Protein AF-A0A973HSK9-F1 (afdb_monomer_lite)

Radius of gyration: 19.93 Å; chains: 1; bounding box: 45×41×62 Å

pLDDT: mean 93.74, std 5.58, range [54.91, 98.88]

Foldseek 3Di:
DDQEDEDFLFDDPVDDLVVSLVVCLVPVLVVLVVCVVVNYAYAYEQAQCQLPFLDLRRRGGQNNALVSLVSSLVSNVVSVSSVRQAHAYELQSCLLQQHDLLQRLQVCQVVVNLARHQAYEQKKKAWDPVQCVVANSQFDPPPLQQDDPHHGDPDVVSSSSSCSSRVSTMAIDFAPPDDDDPVCCVSSRMDPLLVNLLSNVVRHDYPVVPRYYHGDDPHVVLVPDDPVSNVVVVVVRVVNNVVSNVVSVVVNCCQVPVCVVVVHHDDDDDDDHPDD

Structure (mmCIF, N/CA/C/O backbone):
data_AF-A0A973HSK9-F1
#
_entry.id   AF-A0A973HSK9-F1
#
loop_
_atom_site.group_PDB
_atom_site.id
_atom_site.type_symbol
_atom_site.label_atom_id
_atom_site.label_alt_id
_atom_site.label_comp_id
_atom_site.label_asym_id
_atom_site.label_entity_id
_atom_site.label_seq_id
_atom_site.pdbx_PDB_ins_code
_atom_site.Cartn_x
_atom_site.Cartn_y
_atom_site.Cartn_z
_atom_site.occupancy
_atom_site.B_iso_or_equiv
_atom_site.auth_seq_id
_atom_site.auth_comp_id
_atom_site.auth_asym_id
_atom_site.a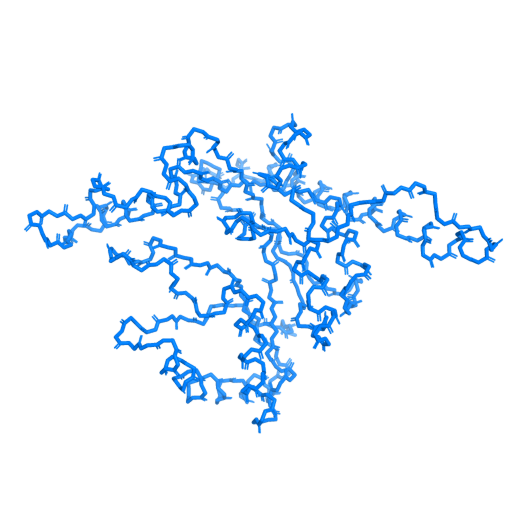uth_atom_id
_atom_site.pdbx_PDB_model_num
ATOM 1 N N . GLY A 1 1 ? -10.922 -22.511 7.939 1.00 81.50 1 GLY A N 1
ATOM 2 C CA . GLY A 1 1 ? -10.043 -22.290 6.772 1.00 81.50 1 GLY A CA 1
ATOM 3 C C . GLY A 1 1 ? -9.392 -20.927 6.896 1.00 81.50 1 GLY A C 1
ATOM 4 O O . GLY A 1 1 ? -9.496 -20.339 7.966 1.00 81.50 1 GLY A O 1
ATOM 5 N N . VAL A 1 2 ? -8.735 -20.431 5.847 1.00 87.81 2 VAL A N 1
ATOM 6 C CA . VAL A 1 2 ? -8.355 -19.006 5.769 1.00 87.81 2 VAL A CA 1
ATOM 7 C C . VAL A 1 2 ? -9.592 -18.176 5.395 1.00 87.81 2 VAL A C 1
ATOM 9 O O . VAL A 1 2 ? -10.387 -18.675 4.606 1.00 87.81 2 VAL A O 1
ATOM 12 N N . PRO A 1 3 ? -9.791 -16.961 5.941 1.00 91.81 3 PRO A N 1
ATOM 13 C CA . PRO A 1 3 ? -10.980 -16.142 5.658 1.00 91.81 3 PRO A CA 1
ATOM 14 C C . PRO A 1 3 ? -10.872 -15.347 4.346 1.00 91.81 3 PRO A C 1
ATOM 16 O O . PRO A 1 3 ? -11.832 -14.714 3.910 1.00 91.81 3 PRO A O 1
ATOM 19 N N . ALA A 1 4 ? -9.686 -15.318 3.733 1.00 95.56 4 ALA A N 1
ATOM 20 C CA . ALA A 1 4 ? -9.431 -14.517 2.550 1.00 95.56 4 ALA A CA 1
ATOM 21 C C . ALA A 1 4 ? -8.277 -15.052 1.699 1.00 95.56 4 ALA A C 1
ATOM 23 O O . ALA A 1 4 ? -7.396 -15.762 2.192 1.00 95.56 4 ALA A O 1
ATOM 24 N N . VAL A 1 5 ? -8.273 -14.637 0.434 1.00 95.56 5 VAL A N 1
ATOM 25 C CA . VAL A 1 5 ? -7.157 -14.760 -0.507 1.00 95.56 5 VAL A CA 1
ATOM 26 C C . VAL A 1 5 ? -6.686 -13.354 -0.865 1.00 95.56 5 VAL A C 1
ATOM 28 O O . VAL A 1 5 ? -7.507 -12.495 -1.179 1.00 95.56 5 VAL A O 1
ATOM 31 N N . CYS A 1 6 ? -5.376 -13.121 -0.806 1.00 95.81 6 CYS A N 1
ATOM 32 C CA . CYS A 1 6 ? -4.764 -11.865 -1.232 1.00 95.81 6 CYS A CA 1
ATOM 33 C C . CYS A 1 6 ? -4.186 -12.010 -2.646 1.00 95.81 6 CYS A C 1
ATOM 35 O O . CYS A 1 6 ? -3.675 -13.079 -2.992 1.00 95.81 6 CYS A O 1
ATOM 37 N N . GLY A 1 7 ? -4.263 -10.960 -3.459 1.00 95.81 7 GLY A N 1
ATOM 38 C CA . GLY A 1 7 ? -3.655 -10.932 -4.785 1.00 95.81 7 GLY A CA 1
ATOM 39 C C . GLY A 1 7 ? -3.724 -9.561 -5.452 1.00 95.81 7 GLY A C 1
ATOM 40 O O . GLY A 1 7 ? -3.990 -8.549 -4.809 1.00 95.81 7 GLY A O 1
ATOM 41 N N . PHE A 1 8 ? -3.496 -9.543 -6.765 1.00 97.44 8 PHE A N 1
ATOM 42 C CA . PHE A 1 8 ? -3.517 -8.334 -7.587 1.00 97.44 8 PHE A CA 1
ATOM 43 C C . PHE A 1 8 ? -4.626 -8.380 -8.633 1.00 97.44 8 PHE A C 1
ATOM 45 O O . PHE A 1 8 ? -4.955 -9.446 -9.160 1.00 97.44 8 PHE A O 1
ATOM 52 N N . VAL A 1 9 ? -5.110 -7.203 -9.026 1.00 97.62 9 VAL A N 1
ATOM 53 C CA . VAL A 1 9 ? -5.970 -7.046 -10.201 1.00 97.62 9 VAL A CA 1
ATOM 54 C C . VAL A 1 9 ? -5.097 -6.557 -11.352 1.00 97.62 9 VAL A C 1
ATOM 56 O O . VAL A 1 9 ? -4.881 -5.361 -11.523 1.00 97.62 9 VAL A O 1
ATOM 59 N N . GLY A 1 10 ? -4.507 -7.490 -12.098 1.00 96.88 10 GLY A N 1
ATOM 60 C CA . GLY A 1 10 ? -3.551 -7.168 -13.160 1.00 96.88 10 GLY A CA 1
ATOM 61 C C . GLY A 1 10 ? -4.145 -6.271 -14.250 1.00 96.88 10 GLY A C 1
ATOM 62 O O . GLY A 1 10 ? -5.298 -6.431 -14.639 1.00 96.88 10 GLY A O 1
ATOM 63 N N . ARG A 1 11 ? -3.342 -5.336 -14.765 1.00 96.94 11 ARG A N 1
ATOM 64 C CA . ARG A 1 11 ? -3.713 -4.487 -15.899 1.00 96.94 11 ARG A CA 1
ATOM 65 C C . ARG A 1 11 ? -3.410 -5.187 -17.218 1.00 96.94 11 ARG A C 1
ATOM 67 O O . ARG A 1 11 ? -2.246 -5.463 -17.528 1.00 96.94 11 ARG A O 1
ATOM 74 N N . ASN A 1 12 ? -4.427 -5.334 -18.053 1.00 96.06 12 ASN A N 1
ATOM 75 C CA . ASN A 1 12 ? -4.267 -5.638 -19.463 1.00 96.06 12 ASN A CA 1
ATOM 76 C C . ASN A 1 12 ? -3.675 -4.424 -20.199 1.00 96.06 12 ASN A C 1
ATOM 78 O O . ASN A 1 12 ? -4.299 -3.367 -20.323 1.00 96.06 12 ASN A O 1
ATOM 82 N N . GLN A 1 13 ? -2.444 -4.586 -20.683 1.00 95.00 13 GLN A N 1
ATOM 83 C CA . GLN A 1 13 ? -1.654 -3.524 -21.314 1.00 95.00 13 GLN A CA 1
ATOM 84 C C . GLN A 1 13 ? -2.173 -3.110 -22.696 1.00 95.00 13 GLN A C 1
ATOM 86 O O . GLN A 1 13 ? -1.802 -2.048 -23.188 1.00 95.00 13 GLN A O 1
ATOM 91 N N . GLN A 1 14 ? -3.020 -3.931 -23.322 1.00 95.25 14 GLN A N 1
ATOM 92 C CA . GLN A 1 14 ? -3.621 -3.638 -24.627 1.00 95.25 14 GLN A CA 1
ATOM 93 C C . GLN A 1 14 ? -4.900 -2.799 -24.509 1.00 95.25 14 GLN A C 1
ATOM 95 O O . GLN A 1 14 ? -5.448 -2.369 -25.522 1.00 95.25 14 GLN A O 1
ATOM 100 N N . LEU A 1 15 ? -5.376 -2.570 -23.282 1.00 96.38 15 LEU A N 1
ATOM 101 C CA . LEU A 1 15 ? -6.625 -1.885 -22.983 1.00 96.38 15 LEU A CA 1
ATOM 102 C C . LEU A 1 15 ? -6.373 -0.539 -22.287 1.00 96.38 15 LEU A C 1
ATOM 104 O O . LEU A 1 15 ? -5.393 -0.351 -21.553 1.00 96.38 15 LEU A O 1
ATOM 108 N N . SER A 1 16 ? -7.300 0.402 -22.471 1.00 96.31 16 SER A N 1
ATOM 109 C CA . SER A 1 16 ? -7.381 1.603 -21.633 1.00 96.31 16 SER A CA 1
ATOM 110 C C . SER A 1 16 ? -7.755 1.240 -20.187 1.00 96.31 16 SER A C 1
ATOM 112 O O . SER A 1 16 ? -8.172 0.116 -19.905 1.00 96.31 16 SER A O 1
ATOM 114 N N . MET A 1 17 ? -7.631 2.181 -19.244 1.00 95.94 17 MET A N 1
ATOM 115 C CA . MET A 1 17 ? -8.084 1.937 -17.865 1.00 95.94 17 MET A CA 1
ATOM 116 C C . MET A 1 17 ? -9.597 1.690 -17.793 1.00 95.94 17 MET A C 1
ATOM 118 O O . MET A 1 17 ? -10.014 0.761 -17.114 1.00 95.94 17 MET A O 1
ATOM 122 N N . ASP A 1 18 ? -10.406 2.428 -18.557 1.00 97.75 18 ASP A N 1
ATOM 123 C CA . ASP A 1 18 ? -11.860 2.217 -18.600 1.00 97.75 18 ASP A CA 1
ATOM 124 C C . ASP A 1 18 ? -12.226 0.837 -19.157 1.00 97.75 18 ASP A C 1
ATOM 126 O O . ASP A 1 18 ? -13.145 0.184 -18.665 1.00 97.75 18 ASP A O 1
ATOM 130 N N . GLN A 1 19 ? -11.490 0.364 -20.166 1.00 98.44 19 GLN A N 1
ATOM 131 C CA . GLN A 1 19 ? -11.650 -0.990 -20.699 1.00 98.44 19 GLN A CA 1
ATOM 132 C C . GLN A 1 19 ? -11.176 -2.055 -19.702 1.00 98.44 19 GLN A C 1
ATOM 134 O O . GLN A 1 19 ? -11.799 -3.104 -19.604 1.00 98.44 19 GLN A O 1
ATOM 139 N N . ASN A 1 20 ? -10.134 -1.783 -18.910 1.00 98.50 20 ASN A N 1
ATOM 140 C CA . ASN A 1 20 ? -9.736 -2.667 -17.811 1.00 98.50 20 ASN A CA 1
ATOM 141 C C . ASN A 1 20 ? -10.803 -2.746 -16.706 1.00 98.50 20 ASN A C 1
ATOM 143 O O . ASN A 1 20 ? -10.907 -3.775 -16.051 1.00 98.50 20 ASN A O 1
ATOM 147 N N . LEU A 1 21 ? -11.605 -1.696 -16.486 1.00 98.62 21 LEU A N 1
ATOM 148 C CA . LEU A 1 21 ? -12.738 -1.771 -15.554 1.00 98.62 21 LEU A CA 1
ATOM 149 C C . LEU A 1 21 ? -13.833 -2.716 -16.068 1.00 98.62 21 LEU A C 1
ATOM 151 O O . LEU A 1 21 ? -14.419 -3.442 -15.271 1.00 98.62 21 LEU A O 1
ATOM 155 N N . GLN A 1 22 ? -14.074 -2.738 -17.382 1.00 98.62 22 GLN A N 1
ATOM 156 C CA . GLN A 1 22 ? -14.977 -3.709 -18.014 1.00 98.62 22 GLN A CA 1
ATOM 157 C C . GLN A 1 22 ? -14.404 -5.131 -17.924 1.00 98.62 22 GLN A C 1
ATOM 159 O O . GLN A 1 22 ? -15.104 -6.038 -17.494 1.00 98.62 22 GLN A O 1
ATOM 164 N N . ASP A 1 23 ? -13.111 -5.311 -18.215 1.00 98.62 23 ASP A N 1
ATOM 165 C CA . ASP A 1 23 ? -12.424 -6.605 -18.070 1.00 98.62 23 ASP A CA 1
ATOM 166 C C . ASP A 1 23 ? -12.453 -7.110 -16.615 1.00 98.62 23 ASP A C 1
ATOM 168 O O . ASP A 1 23 ? -12.700 -8.284 -16.354 1.00 98.62 23 ASP A O 1
ATOM 172 N N . PHE A 1 24 ? -12.289 -6.220 -15.631 1.00 98.75 24 PHE A N 1
ATOM 173 C CA . PHE A 1 24 ? -12.489 -6.557 -14.221 1.00 98.75 24 PHE A CA 1
ATOM 174 C C . PHE A 1 24 ? -13.921 -7.017 -13.937 1.00 98.75 24 PHE A C 1
ATOM 176 O O . PHE A 1 24 ? -14.110 -8.013 -13.242 1.00 98.75 24 PHE A O 1
ATOM 183 N N . GLU A 1 25 ? -14.924 -6.305 -14.449 1.00 98.69 25 GLU A N 1
ATOM 184 C CA . GLU A 1 25 ? -16.329 -6.681 -14.282 1.00 98.69 25 GLU A CA 1
ATOM 185 C C . GLU A 1 25 ? -16.592 -8.086 -14.849 1.00 98.69 25 GLU A C 1
ATOM 187 O O . GLU A 1 25 ? -17.148 -8.929 -14.147 1.00 98.69 25 GLU A O 1
ATOM 192 N N . ASP A 1 26 ? -16.087 -8.377 -16.047 1.00 98.50 26 ASP A N 1
ATOM 193 C CA . ASP A 1 26 ? -16.256 -9.671 -16.715 1.00 98.50 26 ASP A CA 1
ATOM 194 C C . ASP A 1 26 ? -15.468 -10.807 -16.034 1.00 98.50 26 ASP A C 1
ATOM 196 O O . ASP A 1 26 ? -15.962 -11.931 -15.906 1.00 98.50 26 ASP A O 1
ATOM 200 N N . SER A 1 27 ? -14.246 -10.525 -15.575 1.00 97.56 27 SER A N 1
ATOM 201 C CA . SER A 1 27 ? -13.306 -11.539 -15.080 1.00 97.56 27 SER A CA 1
ATOM 202 C C . SER A 1 27 ? -13.378 -11.760 -13.566 1.00 97.56 27 SER A C 1
ATOM 204 O O . SER A 1 27 ? -13.332 -12.901 -13.102 1.00 97.56 27 SER A O 1
ATOM 206 N N . PHE A 1 28 ? -13.477 -10.696 -12.764 1.00 98.12 28 PHE A N 1
ATOM 207 C CA . PHE A 1 28 ? -13.412 -10.788 -11.300 1.00 98.12 28 PHE A CA 1
ATOM 208 C C . PHE A 1 28 ? -14.772 -10.984 -10.644 1.00 98.12 28 PHE A C 1
ATOM 210 O O . PHE A 1 28 ? -14.830 -11.671 -9.625 1.00 98.12 28 PHE A O 1
ATOM 217 N N . VAL A 1 29 ? -15.870 -10.447 -11.186 1.00 98.62 29 VAL A N 1
ATOM 218 C CA . VAL A 1 29 ? -17.195 -10.625 -10.559 1.00 98.62 29 VAL A CA 1
ATOM 219 C C . VAL A 1 29 ? -17.568 -12.110 -10.423 1.00 98.62 29 VAL A C 1
ATOM 221 O O . VAL A 1 29 ? -17.957 -12.505 -9.318 1.00 98.62 29 VAL A O 1
ATOM 224 N N . PRO A 1 30 ? -17.377 -12.977 -11.442 1.00 98.50 30 PRO A N 1
ATOM 225 C CA . PRO A 1 30 ? -17.613 -14.413 -11.281 1.00 98.50 30 PRO A CA 1
ATOM 226 C C . PRO A 1 30 ? -16.719 -15.053 -10.208 1.00 98.50 30 PRO A C 1
ATOM 228 O O . PRO A 1 30 ? -17.184 -15.879 -9.423 1.00 98.50 30 PRO A O 1
ATOM 231 N N . LEU A 1 31 ? -15.448 -14.641 -10.112 1.00 98.06 31 LEU A N 1
ATOM 232 C CA . LEU A 1 31 ? -14.522 -15.136 -9.086 1.00 98.06 31 LEU A CA 1
ATOM 233 C C . LEU A 1 31 ? -14.949 -14.712 -7.675 1.00 98.06 31 LEU A C 1
ATOM 235 O O . LEU A 1 31 ? -14.854 -15.502 -6.736 1.00 98.06 31 LEU A O 1
ATOM 239 N N . LEU A 1 32 ? -15.449 -13.487 -7.516 1.00 98.56 32 LEU A N 1
ATOM 240 C CA . LEU A 1 32 ? -15.963 -12.982 -6.245 1.00 98.56 32 LEU A CA 1
ATOM 241 C C . LEU A 1 32 ? -17.260 -13.690 -5.835 1.00 98.56 32 LEU A C 1
ATOM 243 O O . LEU A 1 32 ? -17.449 -13.965 -4.651 1.00 98.56 32 LEU A O 1
ATOM 247 N N . ALA A 1 33 ? -18.121 -14.059 -6.787 1.00 98.56 33 ALA A N 1
ATOM 248 C CA . ALA A 1 33 ? -19.282 -14.906 -6.508 1.00 98.56 33 ALA A CA 1
ATOM 249 C C . ALA A 1 33 ? -18.861 -16.296 -5.994 1.00 98.56 33 ALA A C 1
ATOM 251 O O . ALA A 1 33 ? -19.418 -16.791 -5.010 1.00 98.56 33 ALA A O 1
ATOM 252 N N . GLU A 1 34 ? -17.823 -16.898 -6.580 1.00 98.00 34 GLU A N 1
ATOM 253 C CA . GLU A 1 34 ? -17.250 -18.152 -6.078 1.00 98.00 34 GLU A CA 1
ATOM 254 C C . GLU A 1 34 ? -16.588 -17.982 -4.699 1.00 98.00 34 GLU A C 1
ATOM 256 O O . GLU A 1 34 ? -16.699 -18.871 -3.846 1.00 98.00 34 GLU A O 1
ATOM 261 N N . ALA A 1 35 ? -15.931 -16.846 -4.444 1.00 97.81 35 ALA A N 1
ATOM 262 C CA . ALA A 1 35 ? -15.391 -16.515 -3.127 1.00 97.81 35 ALA A CA 1
ATOM 263 C C . ALA A 1 35 ? -16.517 -16.418 -2.086 1.00 97.81 35 ALA A C 1
ATOM 265 O O . ALA A 1 35 ? -16.430 -17.047 -1.031 1.00 97.81 35 ALA A O 1
ATOM 266 N N . ARG A 1 36 ? -17.631 -15.753 -2.422 1.00 97.69 36 ARG A N 1
ATOM 267 C CA . ARG A 1 36 ? -18.830 -15.675 -1.575 1.00 97.69 36 ARG A CA 1
ATOM 268 C C . ARG A 1 36 ? -19.382 -17.056 -1.240 1.00 97.69 36 ARG A C 1
ATOM 270 O O . ARG A 1 36 ? -19.656 -17.333 -0.077 1.00 97.69 36 ARG A O 1
ATOM 277 N N . ALA A 1 37 ? -19.506 -17.936 -2.234 1.00 97.81 37 ALA A N 1
ATOM 278 C CA . ALA A 1 37 ? -19.994 -19.305 -2.043 1.00 97.81 37 ALA A CA 1
ATOM 279 C C . ALA A 1 37 ? -19.112 -20.142 -1.094 1.00 97.81 37 ALA A C 1
ATOM 281 O O . ALA A 1 37 ? -19.546 -21.182 -0.599 1.00 97.81 37 ALA A O 1
ATOM 282 N N . ARG A 1 38 ? -17.876 -19.693 -0.842 1.00 96.62 38 ARG A N 1
ATOM 283 C CA . ARG A 1 38 ? -16.891 -20.326 0.045 1.00 96.62 38 ARG A CA 1
ATOM 284 C C . ARG A 1 38 ? -16.630 -19.532 1.324 1.00 96.62 38 ARG A C 1
ATOM 286 O O . ARG A 1 38 ? -15.720 -19.908 2.057 1.00 96.62 38 ARG A O 1
ATOM 293 N N . ASP A 1 39 ? -17.403 -18.476 1.582 1.00 96.38 39 ASP A N 1
ATOM 294 C CA . ASP A 1 39 ? -17.203 -17.567 2.718 1.00 96.38 39 ASP A CA 1
ATOM 295 C C . ASP A 1 39 ? -15.786 -16.954 2.741 1.00 96.38 39 ASP A C 1
ATOM 297 O O . ASP A 1 39 ? -15.110 -16.884 3.766 1.00 96.38 39 ASP A O 1
ATOM 301 N N . LEU A 1 40 ? -15.296 -16.564 1.559 1.00 97.12 40 LEU A N 1
ATOM 302 C CA . LEU A 1 40 ? -13.983 -15.959 1.355 1.00 97.12 40 LEU A CA 1
ATOM 303 C C . LEU A 1 40 ? -14.110 -14.516 0.885 1.00 97.12 40 LEU A C 1
ATOM 305 O O . LEU A 1 40 ? -14.940 -14.184 0.039 1.00 97.12 40 LEU A O 1
ATOM 309 N N . GLN A 1 41 ? -13.191 -13.680 1.357 1.00 97.81 41 GLN A N 1
ATOM 310 C CA . GLN A 1 41 ? -12.901 -12.388 0.743 1.00 97.81 41 GLN A CA 1
ATOM 311 C C . GLN A 1 41 ? -11.726 -12.503 -0.230 1.00 97.81 41 GLN A C 1
ATOM 313 O O . GLN A 1 41 ? -10.752 -13.213 0.029 1.00 97.81 41 GLN A O 1
ATOM 318 N N . TYR A 1 42 ? -11.777 -11.744 -1.317 1.00 98.25 42 TYR A N 1
ATOM 319 C CA . TYR A 1 42 ? -10.612 -11.423 -2.124 1.00 98.25 42 TYR A CA 1
ATOM 320 C C . TYR A 1 42 ? -10.090 -10.044 -1.726 1.00 98.25 42 TYR A C 1
ATOM 322 O O . TYR A 1 42 ? -10.838 -9.062 -1.699 1.00 98.25 42 TYR A O 1
ATOM 330 N N . ARG A 1 43 ? -8.804 -9.973 -1.392 1.00 98.12 43 ARG A N 1
ATOM 331 C CA . ARG A 1 43 ? -8.161 -8.749 -0.923 1.00 98.12 43 ARG A CA 1
ATOM 332 C C . ARG A 1 43 ? -7.096 -8.316 -1.914 1.00 98.12 43 ARG A C 1
ATOM 334 O O . ARG A 1 43 ? -6.179 -9.078 -2.197 1.00 98.12 43 ARG A O 1
ATOM 341 N N . VAL A 1 44 ? -7.228 -7.108 -2.443 1.00 98.38 44 VAL A N 1
ATOM 342 C CA . VAL A 1 44 ? -6.247 -6.550 -3.373 1.00 98.38 44 VAL A CA 1
ATOM 343 C C . VAL A 1 44 ? -5.104 -5.922 -2.589 1.00 98.38 44 VAL A C 1
ATOM 345 O O . VAL A 1 44 ? -5.348 -5.051 -1.756 1.00 98.38 44 VAL A O 1
ATOM 348 N N . GLU A 1 45 ? -3.872 -6.331 -2.869 1.00 97.94 45 GLU A N 1
ATOM 349 C CA . GLU A 1 45 ? -2.668 -5.607 -2.449 1.00 97.94 45 GLU A CA 1
ATOM 350 C C . GLU A 1 45 ? -2.388 -4.476 -3.453 1.00 97.94 45 GLU A C 1
ATOM 352 O O . GLU A 1 45 ? -2.367 -4.693 -4.668 1.00 97.94 45 GLU A O 1
ATOM 357 N N . GLN A 1 46 ? -2.162 -3.250 -2.978 1.00 97.06 46 GLN A N 1
ATOM 358 C CA . GLN A 1 46 ? -2.063 -2.053 -3.824 1.00 97.06 46 GLN A CA 1
ATOM 359 C C . GLN A 1 46 ? -0.686 -1.815 -4.476 1.00 97.06 46 GLN A C 1
ATOM 361 O O . GLN A 1 46 ? -0.239 -0.678 -4.611 1.00 97.06 46 GLN A O 1
ATOM 366 N N . CYS A 1 47 ? 0.021 -2.862 -4.899 1.00 96.31 47 CYS A N 1
ATOM 367 C CA . CYS A 1 47 ? 1.327 -2.696 -5.543 1.00 96.31 47 CYS A CA 1
ATOM 368 C C . CYS A 1 47 ? 1.176 -2.109 -6.961 1.00 96.31 47 CYS A C 1
ATOM 370 O O . CYS A 1 47 ? 0.468 -2.715 -7.767 1.00 96.31 47 CYS A O 1
ATOM 372 N N . PRO A 1 48 ? 1.833 -0.987 -7.329 1.00 95.62 48 PRO A N 1
ATOM 373 C CA . PRO A 1 48 ? 1.785 -0.454 -8.698 1.00 95.62 48 PRO A CA 1
ATOM 374 C C . PRO A 1 48 ? 2.582 -1.310 -9.697 1.00 95.62 48 PRO A C 1
ATOM 376 O O . PRO A 1 48 ? 2.295 -1.296 -10.896 1.00 95.62 48 PRO A O 1
ATOM 379 N N . MET A 1 49 ? 3.541 -2.105 -9.203 1.00 95.50 49 MET A N 1
ATOM 380 C CA . MET A 1 49 ? 4.337 -3.065 -9.976 1.00 95.50 49 MET A CA 1
ATOM 381 C C . MET A 1 49 ? 5.018 -2.453 -11.218 1.00 95.50 49 MET A C 1
ATOM 383 O O . MET A 1 49 ? 4.900 -3.011 -12.312 1.00 95.50 49 MET A O 1
ATOM 387 N N . PRO A 1 50 ? 5.735 -1.318 -11.113 1.00 95.25 50 PRO A N 1
ATOM 388 C CA . PRO A 1 50 ? 6.202 -0.592 -12.290 1.00 95.25 50 PRO A CA 1
ATOM 389 C C . PRO A 1 50 ? 7.159 -1.427 -13.145 1.00 95.25 50 PRO A C 1
ATOM 391 O O . PRO A 1 50 ? 7.086 -1.345 -14.362 1.00 95.25 50 PRO A O 1
ATOM 394 N N . GLY A 1 51 ? 7.997 -2.284 -12.553 1.00 94.62 51 GLY A N 1
ATOM 395 C CA . GLY A 1 51 ? 8.966 -3.120 -13.274 1.00 94.62 51 GLY A CA 1
ATOM 396 C C . GLY A 1 51 ? 8.423 -4.410 -13.900 1.00 94.62 51 GLY A C 1
ATOM 397 O O . GLY A 1 51 ? 9.209 -5.167 -14.460 1.00 94.62 51 GLY A O 1
ATOM 398 N N . TRP A 1 52 ? 7.116 -4.690 -13.823 1.00 94.12 52 TRP A N 1
ATOM 399 C CA . TRP A 1 52 ? 6.530 -5.925 -14.380 1.00 94.12 52 TRP A CA 1
ATOM 400 C C . TRP A 1 52 ? 6.539 -5.993 -15.906 1.00 94.12 52 TRP A C 1
ATOM 402 O O . TRP A 1 52 ? 6.447 -7.075 -16.481 1.00 94.12 52 TRP A O 1
ATOM 412 N N . THR A 1 53 ? 6.633 -4.843 -16.565 1.00 93.94 53 THR A N 1
ATOM 413 C CA . THR A 1 53 ? 6.766 -4.753 -18.015 1.00 93.94 53 THR A CA 1
ATOM 414 C C . THR A 1 53 ? 7.977 -3.902 -18.357 1.00 93.94 53 THR A C 1
ATOM 416 O O . THR A 1 53 ? 8.327 -2.968 -17.630 1.00 93.94 53 THR A O 1
ATOM 419 N N . THR A 1 54 ? 8.605 -4.200 -19.490 1.00 94.75 54 THR A N 1
ATOM 420 C CA . THR A 1 54 ? 9.680 -3.375 -20.055 1.00 94.75 54 THR A CA 1
ATOM 421 C C . THR A 1 54 ? 9.148 -2.088 -20.684 1.00 94.75 54 THR A C 1
ATOM 423 O O . THR A 1 54 ? 9.915 -1.171 -20.933 1.00 94.75 54 THR A O 1
ATOM 426 N N . GLY A 1 55 ? 7.841 -1.975 -20.940 1.00 92.56 55 GLY A N 1
ATOM 427 C CA . GLY A 1 55 ? 7.242 -0.746 -21.459 1.00 92.56 55 GLY A CA 1
ATOM 428 C C . GLY A 1 55 ? 7.251 0.399 -20.444 1.00 92.56 55 GLY A C 1
ATOM 429 O O . GLY A 1 55 ? 7.492 0.209 -19.252 1.00 92.56 55 GLY A O 1
ATOM 430 N N . ASP A 1 56 ? 6.898 1.597 -20.897 1.00 89.56 56 ASP A N 1
ATOM 431 C CA . ASP A 1 56 ? 6.863 2.801 -20.052 1.00 89.56 56 ASP A CA 1
ATOM 432 C C . ASP A 1 56 ? 5.534 2.967 -19.292 1.00 89.56 56 ASP A C 1
ATOM 434 O O . ASP A 1 56 ? 5.123 4.069 -18.933 1.00 89.56 56 ASP A O 1
ATOM 438 N N . ASN A 1 57 ? 4.846 1.853 -19.029 1.00 90.12 57 ASN A N 1
ATOM 439 C CA . ASN A 1 57 ? 3.699 1.826 -18.136 1.00 90.12 57 ASN A CA 1
ATOM 440 C C . ASN A 1 57 ? 4.150 1.517 -16.701 1.00 90.12 57 ASN A C 1
ATOM 442 O O . ASN A 1 57 ? 4.889 0.562 -16.449 1.00 90.12 57 ASN A O 1
ATOM 446 N N . PHE A 1 58 ? 3.681 2.337 -15.764 1.00 91.69 58 PHE A N 1
ATOM 447 C CA . PHE A 1 58 ? 4.071 2.314 -14.353 1.00 91.69 58 PHE A CA 1
ATOM 448 C C . PHE A 1 58 ? 3.053 1.626 -13.446 1.00 91.69 58 PHE A C 1
ATOM 450 O O . PHE A 1 58 ? 3.381 1.298 -12.310 1.00 91.69 58 PHE A O 1
ATOM 457 N N . HIS A 1 59 ? 1.841 1.384 -13.946 1.00 94.50 59 HIS A N 1
ATOM 458 C CA . HIS A 1 59 ? 0.748 0.811 -13.167 1.00 94.50 59 HIS A CA 1
ATOM 459 C C . HIS A 1 59 ? 0.284 -0.480 -13.839 1.00 94.50 59 HIS A C 1
ATOM 461 O O . HIS A 1 59 ? -0.469 -0.447 -14.817 1.00 94.50 59 HIS A O 1
ATOM 467 N N . ASN A 1 60 ? 0.775 -1.614 -13.334 1.00 96.69 60 ASN A N 1
ATOM 468 C CA . ASN A 1 60 ? 0.477 -2.957 -13.847 1.00 96.69 60 ASN A CA 1
ATOM 469 C C . ASN A 1 60 ? -0.551 -3.719 -12.986 1.00 96.69 60 ASN A C 1
ATOM 471 O O . ASN A 1 60 ? -0.967 -4.814 -13.353 1.00 96.69 60 ASN A O 1
ATOM 475 N N . ASN A 1 61 ? -0.995 -3.119 -11.884 1.00 97.50 61 ASN A N 1
ATOM 476 C CA . ASN A 1 61 ? -2.180 -3.475 -11.103 1.00 97.50 61 ASN A CA 1
ATOM 477 C C . ASN A 1 61 ? -3.182 -2.332 -11.271 1.00 97.50 61 ASN A C 1
ATOM 479 O O . ASN A 1 61 ? -2.765 -1.178 -11.197 1.00 97.50 61 ASN A O 1
ATOM 483 N N . ILE A 1 62 ? -4.468 -2.604 -11.481 1.00 98.00 62 ILE A N 1
ATOM 484 C CA . ILE A 1 62 ? -5.489 -1.549 -11.558 1.00 98.00 62 ILE A CA 1
ATOM 485 C C . ILE A 1 62 ? -6.037 -1.166 -10.184 1.00 98.00 62 ILE A C 1
ATOM 487 O O . ILE A 1 62 ? -6.583 -0.080 -10.058 1.00 98.00 62 ILE A O 1
ATOM 491 N N . GLY A 1 63 ? -5.853 -1.994 -9.151 1.00 97.81 63 GLY A N 1
ATOM 492 C CA . GLY A 1 63 ? -6.247 -1.705 -7.767 1.00 97.81 63 GLY A CA 1
ATOM 493 C C . GLY A 1 63 ? -5.133 -1.059 -6.939 1.00 97.81 63 GLY A C 1
ATOM 494 O O . GLY A 1 63 ? -4.910 -1.452 -5.798 1.00 97.81 63 GLY A O 1
ATOM 495 N N . TYR A 1 64 ? -4.399 -0.101 -7.505 1.00 97.38 64 TYR A N 1
ATOM 496 C CA . TYR A 1 64 ? -3.181 0.459 -6.901 1.00 97.38 64 TYR A CA 1
ATOM 497 C C . TYR A 1 64 ? -3.415 1.725 -6.056 1.00 97.38 64 TYR A C 1
ATOM 499 O O . TYR A 1 64 ? -2.529 2.123 -5.315 1.00 97.38 64 TYR A O 1
ATOM 507 N N . THR A 1 65 ? -4.588 2.369 -6.119 1.00 97.56 65 THR A N 1
ATOM 508 C CA . THR A 1 65 ? -4.878 3.606 -5.353 1.00 97.56 65 THR A CA 1
ATOM 509 C C . THR A 1 65 ? -6.313 3.671 -4.815 1.00 97.56 65 THR A C 1
ATOM 511 O O . THR A 1 65 ? -7.206 3.062 -5.406 1.00 97.56 65 THR A O 1
ATOM 514 N N . PRO A 1 66 ? -6.598 4.484 -3.775 1.00 98.44 66 PRO A N 1
ATOM 515 C CA . PRO A 1 66 ? -7.943 4.608 -3.195 1.00 98.44 66 PRO A CA 1
ATOM 516 C C . PRO A 1 66 ? -9.054 4.909 -4.203 1.00 98.44 66 PRO A C 1
ATOM 518 O O . PRO A 1 66 ? -10.106 4.274 -4.164 1.00 98.44 66 PRO A O 1
ATOM 521 N N . GLY A 1 67 ? -8.807 5.808 -5.162 1.00 98.38 67 GLY A N 1
ATOM 522 C CA . GLY A 1 67 ? -9.781 6.111 -6.215 1.00 98.38 67 GLY A CA 1
ATOM 523 C C . GLY A 1 67 ? -10.134 4.882 -7.059 1.00 98.38 67 GLY A C 1
ATOM 524 O O . GLY A 1 67 ? -11.305 4.647 -7.357 1.00 98.38 67 GLY A O 1
ATOM 525 N N . THR A 1 68 ? -9.142 4.045 -7.379 1.00 98.31 68 THR A N 1
ATOM 526 C CA . THR A 1 68 ? -9.384 2.776 -8.083 1.00 98.31 68 THR A CA 1
ATOM 527 C C . THR A 1 68 ? -10.098 1.752 -7.205 1.00 98.31 68 THR A C 1
ATOM 529 O O . THR A 1 68 ? -10.991 1.069 -7.694 1.00 98.31 68 THR A O 1
ATOM 532 N N . TRP A 1 69 ? -9.796 1.679 -5.905 1.00 98.75 69 TRP A N 1
ATOM 533 C CA . TRP A 1 69 ? -10.473 0.760 -4.980 1.00 98.75 69 TRP A CA 1
ATOM 534 C C . TRP A 1 69 ? -11.968 1.056 -4.893 1.00 98.75 69 TRP A C 1
ATOM 536 O O . TRP A 1 69 ? -12.780 0.136 -4.964 1.00 98.75 69 TRP A O 1
ATOM 546 N N . ILE A 1 70 ? -12.328 2.339 -4.811 1.00 98.88 70 ILE A N 1
ATOM 547 C CA . ILE A 1 70 ? -13.719 2.799 -4.801 1.00 98.88 70 ILE A CA 1
ATOM 548 C C . ILE A 1 70 ? -14.413 2.442 -6.122 1.00 98.88 70 ILE A C 1
ATOM 550 O O . ILE A 1 70 ? -15.525 1.914 -6.110 1.00 98.88 70 ILE A O 1
ATOM 554 N N . ALA A 1 71 ? -13.764 2.677 -7.267 1.00 98.75 71 ALA A N 1
ATOM 555 C CA . ALA A 1 71 ? -14.321 2.324 -8.574 1.00 98.75 71 ALA A CA 1
ATOM 556 C C . ALA A 1 71 ? -14.574 0.810 -8.711 1.00 98.75 71 ALA A C 1
ATOM 558 O O . ALA A 1 71 ? -15.671 0.404 -9.100 1.00 98.75 71 ALA A O 1
ATOM 559 N N . LEU A 1 72 ? -13.596 -0.018 -8.332 1.00 98.81 72 LEU A N 1
ATOM 560 C CA . LEU A 1 72 ? -13.702 -1.480 -8.350 1.00 98.81 72 LEU A CA 1
ATOM 561 C C . LEU A 1 72 ? -14.779 -1.980 -7.380 1.00 98.81 72 LEU A C 1
ATOM 563 O O . LEU A 1 72 ? -15.597 -2.825 -7.744 1.00 98.81 72 LEU A O 1
ATOM 567 N N . HIS A 1 73 ? -14.846 -1.424 -6.168 1.00 98.88 73 HIS A N 1
ATOM 568 C CA . HIS A 1 73 ? -15.879 -1.791 -5.204 1.00 98.88 73 HIS A CA 1
ATOM 569 C C . HIS A 1 73 ? -17.281 -1.440 -5.709 1.00 98.88 73 HIS A C 1
ATOM 571 O O . HIS A 1 73 ? -18.176 -2.272 -5.603 1.00 98.88 73 HIS A O 1
ATOM 577 N N . ARG A 1 74 ? -17.481 -0.269 -6.327 1.00 98.81 74 ARG A N 1
ATOM 578 C CA . ARG A 1 74 ? -18.773 0.104 -6.935 1.00 98.81 74 ARG A CA 1
ATOM 579 C C . ARG A 1 74 ? -19.203 -0.872 -8.030 1.00 98.81 74 ARG A C 1
ATOM 581 O O . ARG A 1 74 ? -20.397 -1.093 -8.199 1.00 98.81 74 ARG A O 1
ATOM 588 N N . ILE A 1 75 ? -18.267 -1.451 -8.787 1.00 98.88 75 ILE A N 1
ATOM 589 C CA . ILE A 1 75 ? -18.576 -2.546 -9.723 1.00 98.88 75 ILE A CA 1
ATOM 590 C C . ILE A 1 75 ? -19.075 -3.764 -8.938 1.00 98.88 75 ILE A C 1
ATOM 592 O O . ILE A 1 75 ? -20.172 -4.252 -9.197 1.00 98.88 75 ILE A O 1
ATOM 596 N N . CYS A 1 76 ? -18.321 -4.203 -7.931 1.00 98.81 76 CYS A N 1
ATOM 597 C CA . CYS A 1 76 ? -18.678 -5.355 -7.098 1.00 98.81 76 CYS A CA 1
ATOM 598 C C . CYS A 1 76 ? -20.046 -5.189 -6.411 1.00 98.81 76 CYS A C 1
ATOM 600 O O . CYS A 1 76 ? -20.829 -6.135 -6.338 1.00 98.81 76 CYS A O 1
ATOM 602 N N . GLU A 1 77 ? -20.346 -3.988 -5.918 1.00 98.62 77 GLU A N 1
ATOM 603 C CA . GLU A 1 77 ? -21.603 -3.635 -5.259 1.00 98.62 77 GLU A CA 1
ATOM 604 C C . GLU A 1 77 ? -22.801 -3.764 -6.206 1.00 98.62 77 GLU A C 1
ATOM 606 O O . GLU A 1 77 ? -23.782 -4.418 -5.849 1.00 98.62 77 GLU A O 1
ATOM 611 N N . ARG A 1 78 ? -22.705 -3.241 -7.440 1.00 98.62 78 ARG A N 1
ATOM 612 C CA . ARG A 1 78 ? -23.769 -3.381 -8.457 1.00 98.62 78 ARG A CA 1
ATOM 613 C C . ARG A 1 78 ? -24.122 -4.839 -8.756 1.00 98.62 78 ARG A C 1
ATOM 615 O O . ARG A 1 78 ? -25.267 -5.125 -9.092 1.00 98.62 78 ARG A O 1
ATOM 622 N N . HIS A 1 79 ? -23.156 -5.743 -8.607 1.00 98.69 79 HIS A N 1
ATOM 623 C CA . HIS A 1 79 ? -23.317 -7.186 -8.818 1.00 98.69 79 HIS A CA 1
ATOM 624 C C . HIS A 1 79 ? -23.605 -7.977 -7.537 1.00 98.69 79 HIS A C 1
ATOM 626 O O . HIS A 1 79 ? -23.652 -9.205 -7.560 1.00 98.69 79 HIS A O 1
ATOM 632 N N . GLY A 1 80 ? -23.797 -7.304 -6.399 1.00 98.56 80 GLY A N 1
ATOM 633 C CA . GLY A 1 80 ? -24.117 -7.955 -5.128 1.00 98.56 80 GLY A CA 1
ATOM 634 C C . GLY A 1 80 ? -22.968 -8.768 -4.519 1.00 98.56 80 GLY A C 1
ATOM 635 O O . GLY A 1 80 ? -23.225 -9.630 -3.679 1.00 98.56 80 GLY A O 1
ATOM 636 N N . VAL A 1 81 ? -21.717 -8.510 -4.918 1.00 98.62 81 VAL A N 1
ATOM 637 C CA . VAL A 1 81 ? -20.490 -9.151 -4.392 1.00 98.62 81 VAL A CA 1
ATOM 638 C C . VAL A 1 81 ? -19.548 -8.152 -3.702 1.00 98.62 81 VAL A C 1
ATOM 640 O O . VAL A 1 81 ? -18.375 -8.437 -3.462 1.00 98.62 81 VAL A O 1
ATOM 643 N N . GLY A 1 82 ? -20.053 -6.963 -3.351 1.00 98.31 82 GLY A N 1
ATOM 644 C CA . GLY A 1 82 ? -19.282 -5.905 -2.683 1.00 98.31 82 GLY A CA 1
ATOM 645 C C . GLY A 1 82 ? -18.658 -6.334 -1.348 1.00 98.31 82 GLY A C 1
ATOM 646 O O . GLY A 1 82 ? -17.591 -5.848 -0.980 1.00 98.31 82 GLY A O 1
ATOM 647 N N . GLU A 1 83 ? -19.255 -7.289 -0.632 1.00 98.06 83 GLU A N 1
ATOM 648 C CA . GLU A 1 83 ? -18.712 -7.825 0.628 1.00 98.06 83 GLU A CA 1
ATOM 649 C C . GLU A 1 83 ? -17.452 -8.682 0.444 1.00 98.06 83 GLU A C 1
ATOM 651 O O . GLU A 1 83 ? -16.661 -8.824 1.379 1.00 98.06 83 GLU A O 1
ATOM 656 N N . GLN A 1 84 ? -17.238 -9.225 -0.756 1.00 98.50 84 GLN A N 1
ATOM 657 C CA . GLN A 1 84 ? -16.097 -10.086 -1.061 1.00 98.50 84 GLN A CA 1
ATOM 658 C C . GLN A 1 84 ? -14.876 -9.294 -1.525 1.00 98.50 84 GLN A C 1
ATOM 660 O O . GLN A 1 84 ? -13.771 -9.814 -1.430 1.00 98.50 84 GLN A O 1
ATOM 665 N N . PHE A 1 85 ? -15.043 -8.056 -1.995 1.00 98.69 85 PHE A N 1
ATOM 666 C CA . PHE A 1 85 ? -13.935 -7.210 -2.437 1.00 98.69 85 PHE A CA 1
ATOM 667 C C . PHE A 1 85 ? -13.409 -6.335 -1.298 1.00 98.69 85 PHE A C 1
ATOM 669 O O . PHE A 1 85 ? -14.136 -5.502 -0.750 1.00 98.69 85 PHE A O 1
ATOM 676 N N . ARG A 1 86 ? -12.136 -6.498 -0.948 1.00 98.50 86 ARG A N 1
ATOM 677 C CA . ARG A 1 86 ? -11.446 -5.711 0.083 1.00 98.50 86 ARG A CA 1
ATOM 678 C C . ARG A 1 86 ? -10.026 -5.359 -0.360 1.00 98.50 86 ARG A C 1
ATOM 680 O O . ARG A 1 86 ? -9.551 -5.830 -1.389 1.00 98.50 86 ARG A O 1
ATOM 687 N N . ILE A 1 87 ? -9.345 -4.550 0.439 1.00 98.62 87 ILE A N 1
ATOM 688 C CA . ILE A 1 87 ? -7.946 -4.155 0.275 1.00 98.62 87 ILE A CA 1
ATOM 689 C C . ILE A 1 87 ? -7.118 -4.792 1.390 1.00 98.62 87 ILE A C 1
ATOM 691 O O . ILE A 1 87 ? -7.512 -4.771 2.562 1.00 98.62 87 ILE A O 1
ATOM 695 N N . HIS A 1 88 ? -5.975 -5.366 1.019 1.00 98.00 88 HIS A N 1
ATOM 696 C CA . HIS A 1 88 ? -4.926 -5.770 1.950 1.00 98.00 88 HIS A CA 1
ATOM 697 C C . HIS A 1 88 ? -3.821 -4.716 1.883 1.00 98.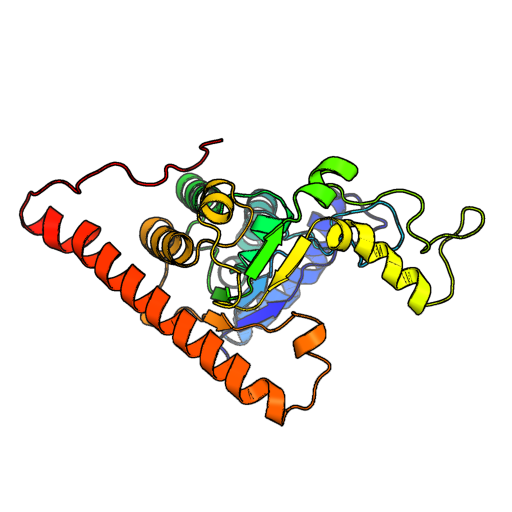00 88 HIS A C 1
ATOM 699 O O . HIS A 1 88 ? -2.941 -4.777 1.032 1.00 98.00 88 HIS A O 1
ATOM 705 N N . TYR A 1 89 ? -3.921 -3.701 2.739 1.00 98.31 89 TYR A N 1
ATOM 706 C CA . TYR A 1 89 ? -3.134 -2.480 2.620 1.00 98.31 89 TYR A CA 1
ATOM 707 C C . TYR A 1 89 ? -1.654 -2.716 2.939 1.00 98.31 89 TYR A C 1
ATOM 709 O O . TYR A 1 89 ? -1.308 -3.122 4.045 1.00 98.31 89 TYR A O 1
ATOM 717 N N . ASP A 1 90 ? -0.776 -2.396 1.998 1.00 96.75 90 ASP A N 1
ATOM 718 C CA . ASP A 1 90 ? 0.671 -2.343 2.197 1.00 96.75 90 ASP A CA 1
ATOM 719 C C . ASP A 1 90 ? 1.217 -0.897 2.284 1.00 96.75 90 ASP A C 1
ATOM 721 O O . ASP A 1 90 ? 1.224 -0.169 1.280 1.00 96.75 90 ASP A O 1
ATOM 725 N N . PRO A 1 91 ? 1.708 -0.443 3.453 1.00 94.69 91 PRO A N 1
ATOM 726 C CA . PRO A 1 91 ? 2.258 0.901 3.587 1.00 94.69 91 PRO A CA 1
ATOM 727 C C . PRO A 1 91 ? 3.517 1.141 2.746 1.00 94.69 91 PRO A C 1
ATOM 729 O O . PRO A 1 91 ? 3.783 2.300 2.412 1.00 94.69 91 PRO A O 1
ATOM 732 N N . SER A 1 92 ? 4.274 0.106 2.352 1.00 93.94 92 SER A N 1
ATOM 733 C CA . SER A 1 92 ? 5.448 0.303 1.493 1.00 93.94 92 SER A CA 1
ATOM 734 C C . SER A 1 92 ? 5.058 0.915 0.153 1.00 93.94 92 SER A C 1
ATOM 736 O O . SER A 1 92 ? 5.741 1.803 -0.357 1.00 93.94 92 SER A O 1
ATOM 738 N N . HIS A 1 93 ? 3.926 0.488 -0.407 1.00 95.44 93 HIS A N 1
ATOM 739 C CA . HIS A 1 93 ? 3.466 0.936 -1.721 1.00 95.44 93 HIS A CA 1
ATOM 740 C C . HIS A 1 93 ? 2.921 2.359 -1.676 1.00 95.44 93 HIS A C 1
ATOM 742 O O . HIS A 1 93 ? 3.094 3.106 -2.635 1.00 95.44 93 HIS A O 1
ATOM 748 N N . ALA A 1 94 ? 2.345 2.776 -0.546 1.00 94.62 94 ALA A N 1
ATOM 749 C CA . ALA A 1 94 ? 1.986 4.175 -0.339 1.00 94.62 94 ALA A CA 1
ATOM 750 C C . ALA A 1 94 ? 3.238 5.068 -0.370 1.00 94.62 94 ALA A C 1
ATOM 752 O O . ALA A 1 94 ? 3.272 6.038 -1.124 1.00 94.62 94 ALA A O 1
ATOM 753 N N . VAL A 1 95 ? 4.308 4.680 0.338 1.00 92.38 95 VAL A N 1
ATOM 754 C CA . VAL A 1 95 ? 5.607 5.379 0.279 1.00 92.38 95 VAL A CA 1
ATOM 755 C C . VAL A 1 95 ? 6.172 5.386 -1.149 1.00 92.38 95 VAL A C 1
ATOM 757 O O . VAL A 1 95 ? 6.648 6.425 -1.605 1.00 92.38 95 VAL A O 1
ATOM 760 N N . LEU A 1 96 ? 6.058 4.273 -1.892 1.00 93.25 96 LEU A N 1
ATOM 761 C CA . LEU A 1 96 ? 6.503 4.184 -3.296 1.00 93.25 96 LEU A CA 1
ATOM 762 C C . LEU A 1 96 ? 5.872 5.266 -4.169 1.00 93.25 96 LEU A C 1
ATOM 764 O O . LEU A 1 96 ? 6.534 5.872 -5.006 1.00 93.25 96 LEU A O 1
ATOM 768 N N . MET A 1 97 ? 4.568 5.461 -3.988 1.00 93.75 97 MET A N 1
ATOM 769 C CA . MET A 1 97 ? 3.748 6.369 -4.781 1.00 93.75 97 MET A CA 1
ATOM 770 C C . MET A 1 97 ? 3.714 7.788 -4.195 1.00 93.75 97 MET A C 1
ATOM 772 O O . MET A 1 97 ? 2.965 8.631 -4.687 1.00 93.75 97 MET A O 1
ATOM 776 N N . GLY A 1 98 ? 4.496 8.064 -3.144 1.00 91.94 98 GLY A N 1
ATOM 777 C CA . GLY A 1 98 ? 4.520 9.359 -2.463 1.00 9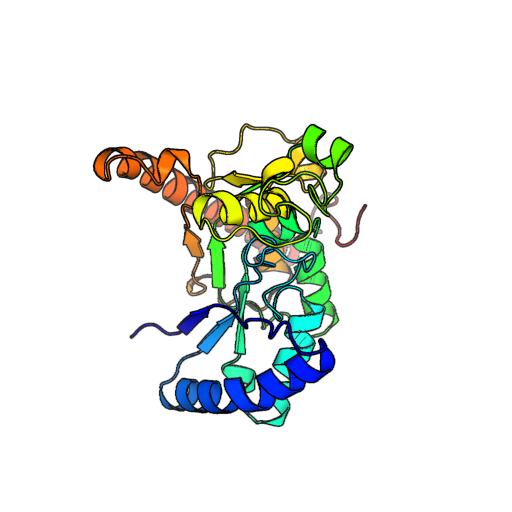1.94 98 GLY A CA 1
ATOM 778 C C . GLY A 1 98 ? 3.221 9.691 -1.719 1.00 91.94 98 GLY A C 1
ATOM 779 O O . GLY A 1 98 ? 2.939 10.861 -1.472 1.00 91.94 98 GLY A O 1
ATOM 780 N N . GLN A 1 99 ? 2.414 8.687 -1.375 1.00 93.25 99 GLN A N 1
ATOM 781 C CA . GLN A 1 99 ? 1.141 8.854 -0.682 1.00 93.25 99 GLN A CA 1
ATOM 782 C C . GLN A 1 99 ? 1.312 8.771 0.833 1.00 93.25 99 GLN A C 1
ATOM 784 O O . GLN A 1 99 ? 1.986 7.883 1.352 1.00 93.25 99 GLN A O 1
ATOM 789 N N . ASP A 1 100 ? 0.646 9.671 1.548 1.00 92.38 100 ASP A N 1
ATOM 790 C CA . ASP A 1 100 ? 0.579 9.660 3.005 1.00 92.38 100 ASP A CA 1
ATOM 791 C C . ASP A 1 100 ? -0.522 8.703 3.492 1.00 92.38 100 ASP A C 1
ATOM 793 O O . ASP A 1 100 ? -1.687 8.834 3.110 1.00 92.38 100 ASP A O 1
ATOM 797 N N . THR A 1 101 ? -0.162 7.748 4.355 1.00 94.25 101 THR A N 1
ATOM 798 C CA . THR A 1 101 ? -1.095 6.718 4.852 1.00 94.25 101 THR A CA 1
ATOM 799 C C . THR A 1 101 ? -2.306 7.333 5.553 1.00 94.25 101 THR A C 1
ATOM 801 O O . THR A 1 101 ? -3.442 6.935 5.291 1.00 94.25 101 THR A O 1
ATOM 804 N N . ARG A 1 102 ? -2.089 8.325 6.427 1.00 95.00 102 ARG A N 1
ATOM 805 C CA . ARG A 1 102 ? -3.180 8.975 7.161 1.00 95.00 102 ARG A CA 1
ATOM 806 C C . ARG A 1 102 ? -4.166 9.640 6.205 1.00 95.00 102 ARG A C 1
ATOM 808 O O . ARG A 1 102 ? -5.371 9.499 6.376 1.00 95.00 102 ARG A O 1
ATOM 815 N N . SER A 1 103 ? -3.658 10.303 5.173 1.00 96.38 103 SER A N 1
ATOM 816 C CA . SER A 1 103 ? -4.456 10.930 4.117 1.00 96.38 103 SER A CA 1
ATOM 817 C C . SER A 1 103 ? -5.240 9.907 3.300 1.00 96.38 103 SER A C 1
ATOM 819 O O . SER A 1 103 ? -6.398 10.156 2.980 1.00 96.38 103 SER A O 1
ATOM 821 N N . ILE A 1 104 ? -4.657 8.740 3.001 1.00 97.44 104 ILE A N 1
ATOM 822 C CA . ILE A 1 104 ? -5.387 7.641 2.352 1.00 97.44 104 ILE A CA 1
ATOM 823 C C . ILE A 1 104 ? -6.563 7.192 3.223 1.00 97.44 104 ILE A C 1
ATOM 825 O O . ILE A 1 104 ? -7.685 7.085 2.729 1.00 97.44 104 ILE A O 1
ATOM 829 N N . PHE A 1 105 ? -6.330 6.930 4.510 1.00 98.25 105 PHE A N 1
ATOM 830 C CA . PHE A 1 105 ? -7.395 6.462 5.400 1.00 98.25 105 PHE A CA 1
ATOM 831 C C . PHE A 1 105 ? -8.453 7.540 5.642 1.00 98.25 105 PHE A C 1
ATOM 833 O O . PHE A 1 105 ? -9.639 7.223 5.681 1.00 98.25 105 PHE A O 1
ATOM 840 N N . GLN A 1 106 ? -8.049 8.810 5.730 1.00 98.12 106 GLN A N 1
ATOM 841 C CA . GLN A 1 106 ? -8.976 9.935 5.811 1.00 98.12 106 GLN A CA 1
ATOM 842 C C . GLN A 1 106 ? -9.857 10.009 4.561 1.00 98.12 106 GLN A C 1
ATOM 844 O O . GLN A 1 106 ? -11.071 10.098 4.693 1.00 98.12 106 GLN A O 1
ATOM 849 N N . LEU A 1 107 ? -9.270 9.903 3.364 1.00 98.50 107 LEU A N 1
ATOM 850 C CA . LEU A 1 107 ? -10.016 9.903 2.106 1.00 98.50 107 LEU A CA 1
ATOM 851 C C . LEU A 1 107 ? -11.048 8.773 2.077 1.00 98.50 107 LEU A C 1
ATOM 853 O O . LEU A 1 107 ? -12.201 9.001 1.728 1.00 98.50 107 LEU A O 1
ATOM 857 N N . LEU A 1 108 ? -10.655 7.560 2.478 1.00 98.75 108 LEU A N 1
ATOM 858 C CA . LEU A 1 108 ? -11.589 6.439 2.564 1.00 98.75 108 LEU A CA 1
ATOM 859 C C . LEU A 1 108 ? -12.722 6.717 3.553 1.00 98.75 108 LEU A C 1
ATOM 861 O O . LEU A 1 108 ? -13.869 6.412 3.246 1.00 98.75 108 LEU A O 1
ATOM 865 N N . ARG A 1 109 ? -12.428 7.301 4.716 1.00 98.56 109 ARG A N 1
ATOM 866 C CA . ARG A 1 109 ? -13.451 7.676 5.698 1.00 98.56 109 ARG A CA 1
ATOM 867 C C . ARG A 1 109 ? -14.422 8.716 5.147 1.00 98.56 109 ARG A C 1
ATOM 869 O O . ARG A 1 109 ? -15.629 8.522 5.265 1.00 98.56 109 ARG A O 1
ATOM 876 N N . ASP A 1 110 ? -13.903 9.780 4.546 1.00 98.50 110 ASP A N 1
ATOM 877 C CA . ASP A 1 110 ? -14.702 10.890 4.017 1.00 98.50 110 ASP A CA 1
ATOM 878 C C . ASP A 1 110 ? -15.611 10.438 2.867 1.00 98.50 110 ASP A C 1
ATOM 880 O O . ASP A 1 110 ? -16.761 10.863 2.777 1.00 98.50 110 ASP A O 1
ATOM 884 N N . GLU A 1 111 ? -15.127 9.518 2.030 1.00 98.56 111 GLU A N 1
ATOM 885 C CA . GLU A 1 111 ? -15.884 8.936 0.917 1.00 98.56 111 GLU A CA 1
ATOM 886 C C . GLU A 1 111 ? -16.831 7.796 1.350 1.00 98.56 111 GLU A C 1
ATOM 888 O O . GLU A 1 111 ? -17.552 7.248 0.517 1.00 98.56 111 GLU A O 1
ATOM 893 N N . GLY A 1 112 ? -16.849 7.417 2.635 1.00 98.50 112 GLY A N 1
ATOM 894 C CA . GLY A 1 112 ? -17.714 6.351 3.160 1.00 98.50 112 GLY A CA 1
ATOM 895 C C . GLY A 1 112 ? -17.235 4.924 2.861 1.00 98.50 112 GLY A C 1
ATOM 896 O O . GLY A 1 112 ? -18.038 3.998 2.833 1.00 98.50 112 GLY A O 1
ATOM 897 N N . TYR A 1 113 ? -15.934 4.734 2.645 1.00 98.69 113 TYR A N 1
ATOM 898 C CA . TYR A 1 113 ? -15.275 3.469 2.290 1.00 98.69 113 TYR A CA 1
ATOM 899 C C . TYR A 1 113 ? -14.207 3.021 3.307 1.00 98.69 113 TYR A C 1
ATOM 901 O O . TYR A 1 113 ? -13.320 2.228 2.980 1.00 98.69 113 TYR A O 1
ATOM 909 N N . ALA A 1 114 ? -14.286 3.489 4.557 1.00 98.50 114 ALA A N 1
ATOM 910 C CA . ALA A 1 114 ? -13.377 3.110 5.649 1.00 98.50 114 ALA A CA 1
ATOM 911 C C . ALA A 1 114 ? -13.308 1.589 5.912 1.00 98.50 114 ALA A C 1
ATOM 913 O O . ALA A 1 114 ? -12.312 1.100 6.443 1.00 98.50 114 ALA A O 1
ATOM 914 N N . PHE A 1 115 ? -14.336 0.838 5.509 1.00 98.44 115 PHE A N 1
ATOM 915 C CA . PHE A 1 115 ? -14.425 -0.622 5.623 1.00 98.44 115 PHE A CA 1
ATOM 916 C C . PHE A 1 115 ? -13.635 -1.394 4.550 1.00 98.44 115 PHE A C 1
ATOM 918 O O . PHE A 1 115 ? -13.553 -2.626 4.612 1.00 98.44 115 PHE A O 1
ATOM 925 N N . LEU A 1 116 ? -13.117 -0.721 3.511 1.00 98.56 116 LEU A N 1
ATOM 926 C CA . LEU A 1 116 ? -12.464 -1.407 2.390 1.00 98.56 116 LEU A CA 1
ATOM 927 C C . LEU A 1 116 ? -11.177 -2.110 2.811 1.00 98.56 116 LEU A C 1
ATOM 929 O O . LEU A 1 116 ? -10.874 -3.178 2.281 1.00 98.56 116 LEU A O 1
ATOM 933 N N . VAL A 1 117 ? -10.426 -1.538 3.749 1.00 98.44 117 VAL A N 1
ATOM 934 C CA . VAL A 1 117 ? -9.195 -2.143 4.262 1.00 98.44 117 VAL A CA 1
ATOM 935 C C . VAL A 1 117 ? -9.560 -3.238 5.263 1.00 98.44 117 VAL A C 1
ATOM 937 O O . VAL A 1 117 ? -10.167 -2.963 6.290 1.00 98.44 117 VAL A O 1
ATOM 940 N N . ALA A 1 118 ? -9.183 -4.484 4.969 1.00 97.38 118 ALA A N 1
ATOM 941 C CA . ALA A 1 118 ? -9.523 -5.656 5.792 1.00 97.38 118 ALA A CA 1
ATOM 942 C C . ALA A 1 118 ? -8.295 -6.461 6.254 1.00 97.38 118 ALA A C 1
ATOM 944 O O . ALA A 1 118 ? -8.415 -7.573 6.776 1.00 97.38 118 ALA A O 1
ATOM 945 N N . GLY A 1 119 ? -7.099 -5.935 6.018 1.00 96.81 119 GLY A N 1
ATOM 946 C CA . GLY A 1 119 ? -5.831 -6.550 6.383 1.00 96.81 119 GLY A CA 1
ATOM 947 C C . GLY A 1 119 ? -4.675 -5.649 5.992 1.00 96.81 119 GLY A C 1
ATOM 948 O O . GLY A 1 119 ? -4.852 -4.736 5.185 1.00 96.81 119 GLY A O 1
ATOM 949 N N . PHE A 1 120 ? -3.505 -5.922 6.559 1.00 97.12 120 PHE A N 1
ATOM 950 C CA . PHE A 1 120 ? -2.300 -5.154 6.283 1.00 97.12 120 PHE A CA 1
ATOM 951 C C . PHE A 1 120 ? -1.124 -6.059 5.955 1.00 97.12 120 PHE A C 1
ATOM 953 O O . PHE A 1 120 ? -0.924 -7.096 6.599 1.00 97.12 120 PHE A O 1
ATOM 960 N N . HIS A 1 121 ? -0.334 -5.657 4.970 1.00 95.50 121 HIS A N 1
ATOM 961 C CA . HIS A 1 121 ? 1.055 -6.073 4.901 1.00 95.50 121 HIS A CA 1
ATOM 962 C C . HIS A 1 121 ? 1.848 -5.192 5.865 1.00 95.50 121 HIS A C 1
ATOM 964 O O . HIS A 1 121 ? 1.565 -4.010 6.056 1.00 95.50 121 HIS A O 1
ATOM 970 N N . VAL A 1 122 ? 2.831 -5.787 6.523 1.00 93.06 122 VAL A N 1
ATOM 971 C CA . VAL A 1 122 ? 3.798 -5.084 7.356 1.00 93.06 122 VAL A CA 1
ATOM 972 C C . VAL A 1 122 ? 5.126 -5.205 6.625 1.00 93.06 122 VAL A C 1
ATOM 974 O O . VAL A 1 122 ? 5.955 -6.059 6.945 1.00 93.06 122 VAL A O 1
ATOM 977 N N . LYS A 1 123 ? 5.266 -4.383 5.584 1.00 91.06 123 LYS A N 1
ATOM 978 C CA . LYS A 1 123 ? 6.469 -4.210 4.773 1.00 91.06 123 LYS A CA 1
ATOM 979 C C . LYS A 1 123 ? 6.869 -2.743 4.803 1.00 91.06 123 LYS A C 1
ATOM 981 O O . LYS A 1 123 ? 6.028 -1.859 4.6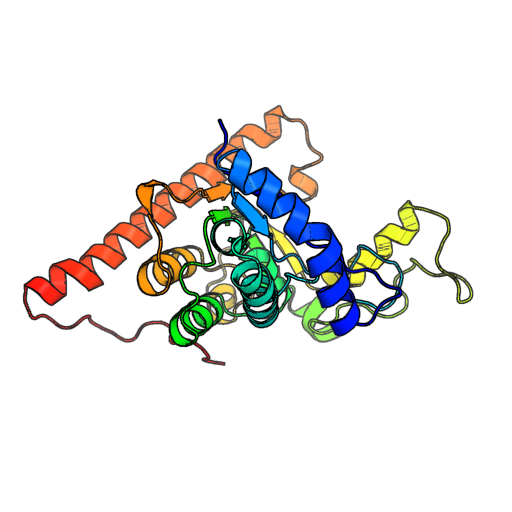58 1.00 91.06 123 LYS A O 1
ATOM 986 N N . GLY A 1 124 ? 8.140 -2.474 5.072 1.00 89.44 124 GLY A N 1
ATOM 987 C CA . GLY A 1 124 ? 8.633 -1.106 5.043 1.00 89.44 124 GLY A CA 1
ATOM 988 C C . GLY A 1 124 ? 9.163 -0.750 3.664 1.00 89.44 124 GLY A C 1
ATOM 989 O O . GLY A 1 124 ? 9.435 -1.616 2.828 1.00 89.44 124 GLY A O 1
ATOM 990 N N . GLN A 1 125 ? 9.384 0.539 3.454 1.00 90.94 125 GLN A N 1
ATOM 991 C CA . GLN A 1 125 ? 10.155 1.023 2.323 1.00 90.94 125 GLN A CA 1
ATOM 992 C C . GLN A 1 125 ? 10.855 2.324 2.683 1.00 90.94 125 GLN A C 1
ATOM 994 O O . GLN A 1 125 ? 10.320 3.111 3.459 1.00 90.94 125 GLN A O 1
ATOM 999 N N . VAL A 1 126 ? 12.029 2.547 2.097 1.00 91.31 126 VAL A N 1
ATOM 1000 C CA . VAL A 1 126 ? 12.806 3.775 2.258 1.00 91.31 126 VAL A CA 1
ATOM 1001 C C . VAL A 1 126 ? 13.034 4.433 0.908 1.00 91.31 126 VAL A C 1
ATOM 1003 O O . VAL A 1 126 ? 13.458 3.789 -0.051 1.00 91.31 126 VAL A O 1
ATOM 1006 N N . VAL A 1 127 ? 12.793 5.739 0.856 1.00 92.38 127 VAL A N 1
ATOM 1007 C CA . VAL A 1 127 ? 13.072 6.592 -0.296 1.00 92.38 127 VAL A CA 1
ATOM 1008 C C . VAL A 1 127 ? 14.517 7.098 -0.250 1.00 92.38 127 VAL A C 1
ATOM 1010 O O . VAL A 1 127 ? 14.928 7.770 0.700 1.00 92.38 127 VAL A O 1
ATOM 1013 N N . ASP A 1 128 ? 15.273 6.858 -1.322 1.00 91.94 128 ASP A N 1
ATOM 1014 C CA . ASP A 1 128 ? 16.572 7.485 -1.564 1.00 91.94 128 ASP A CA 1
ATOM 1015 C C . ASP A 1 128 ? 16.388 8.880 -2.178 1.00 91.94 128 ASP A C 1
ATOM 1017 O O . ASP A 1 128 ? 16.012 9.050 -3.341 1.00 91.94 128 ASP A O 1
ATOM 1021 N N . SER A 1 129 ? 16.727 9.902 -1.392 1.00 90.81 129 SER A N 1
ATOM 1022 C CA . SER A 1 129 ? 16.695 11.306 -1.814 1.00 90.81 129 SER A CA 1
ATOM 1023 C C . SER A 1 129 ? 17.538 11.613 -3.055 1.00 90.81 129 SER A C 1
ATOM 1025 O O . SER A 1 129 ? 17.153 12.482 -3.842 1.00 90.81 129 SER A O 1
ATOM 1027 N N . ARG A 1 130 ? 18.665 10.920 -3.268 1.00 94.06 130 ARG A N 1
ATOM 1028 C CA . ARG A 1 130 ? 19.485 11.101 -4.471 1.00 94.06 130 ARG A CA 1
ATOM 1029 C C . ARG A 1 130 ? 18.759 10.538 -5.685 1.00 94.06 130 ARG A C 1
ATOM 1031 O O . ARG A 1 130 ? 18.717 11.202 -6.716 1.00 94.06 130 ARG A O 1
ATOM 1038 N N . GLY A 1 131 ? 18.164 9.359 -5.536 1.00 95.38 131 GLY A N 1
ATOM 1039 C CA . GLY A 1 131 ? 17.303 8.744 -6.538 1.00 95.38 131 GLY A CA 1
ATOM 1040 C C . GLY A 1 131 ? 16.140 9.641 -6.944 1.00 95.38 131 GLY A C 1
ATOM 1041 O O . GLY A 1 131 ? 15.971 9.926 -8.128 1.00 95.38 131 GLY A O 1
ATOM 1042 N N . VAL A 1 132 ? 15.399 10.170 -5.966 1.00 94.94 132 VAL A N 1
ATOM 1043 C CA . VAL A 1 132 ? 14.303 11.121 -6.223 1.00 94.94 132 VAL A CA 1
ATOM 1044 C C . VAL A 1 132 ? 14.817 12.400 -6.880 1.00 94.94 132 VAL A C 1
ATOM 1046 O O . VAL A 1 132 ? 14.194 12.896 -7.810 1.00 94.94 132 VAL A O 1
ATOM 1049 N N . SER A 1 133 ? 15.967 12.928 -6.459 1.00 95.50 133 SER A N 1
ATOM 1050 C CA . SER A 1 133 ? 16.549 14.126 -7.084 1.00 95.50 133 SER A CA 1
ATOM 1051 C C . SER A 1 133 ? 16.979 13.885 -8.535 1.00 95.50 133 SER A C 1
ATOM 1053 O O . SER A 1 133 ? 16.966 14.814 -9.337 1.00 95.50 133 SER A O 1
ATOM 1055 N N . ALA A 1 134 ? 17.373 12.657 -8.877 1.00 96.88 134 ALA A N 1
ATOM 1056 C CA . ALA A 1 134 ? 17.785 12.291 -10.227 1.00 96.88 134 ALA A CA 1
ATOM 1057 C C . ALA A 1 134 ? 16.599 11.960 -11.148 1.00 96.88 134 ALA A C 1
ATOM 1059 O O . ALA A 1 134 ? 16.649 12.280 -12.333 1.00 96.88 134 ALA A O 1
ATOM 1060 N N . TRP A 1 135 ? 15.550 11.325 -10.617 1.00 95.56 135 TRP A N 1
ATOM 1061 C CA . TRP A 1 135 ? 14.512 10.676 -11.429 1.00 95.56 135 TRP A CA 1
ATOM 1062 C C . TRP A 1 135 ? 13.066 11.002 -11.025 1.00 95.56 135 TRP A C 1
ATOM 1064 O O . TRP A 1 135 ? 12.129 10.689 -11.758 1.00 95.56 135 TRP A O 1
ATOM 1074 N N . GLY A 1 136 ? 12.855 11.626 -9.867 1.00 94.06 136 GLY A N 1
ATOM 1075 C CA . GLY A 1 136 ? 11.536 11.786 -9.255 1.00 94.06 136 GLY A CA 1
ATOM 1076 C C . GLY A 1 136 ? 10.879 10.449 -8.883 1.00 94.06 136 GLY A C 1
ATOM 1077 O O . GLY A 1 136 ? 11.478 9.381 -8.995 1.00 94.06 136 GLY A O 1
ATOM 1078 N N . TYR A 1 137 ? 9.606 10.503 -8.480 1.00 90.94 137 TYR A N 1
ATOM 1079 C CA . TYR A 1 137 ? 8.792 9.311 -8.183 1.00 90.94 137 TYR A CA 1
ATOM 1080 C C . TYR A 1 137 ? 8.398 8.501 -9.434 1.00 90.94 137 TYR A C 1
ATOM 1082 O O . TYR A 1 137 ? 7.819 7.426 -9.321 1.00 90.94 137 TYR A O 1
ATOM 1090 N N . GLY A 1 138 ? 8.731 9.000 -10.630 1.00 90.69 138 GLY A N 1
ATOM 1091 C CA . GLY A 1 138 ? 8.616 8.249 -11.880 1.00 90.69 138 GLY A CA 1
ATOM 1092 C C . GLY A 1 138 ? 9.782 7.288 -12.127 1.00 90.69 138 GLY A C 1
ATOM 1093 O O . GLY A 1 138 ? 9.719 6.509 -13.067 1.00 90.69 138 GLY A O 1
ATOM 1094 N N . GLY A 1 139 ? 10.847 7.324 -11.319 1.00 94.69 139 GLY A N 1
ATOM 1095 C CA . GLY A 1 139 ? 12.004 6.444 -11.479 1.00 94.69 139 GLY A CA 1
ATOM 1096 C C . GLY A 1 139 ? 12.751 6.602 -12.807 1.00 94.69 139 GLY A C 1
ATOM 1097 O O . GLY A 1 139 ? 12.491 7.497 -13.611 1.00 94.69 139 GLY A O 1
ATOM 1098 N N . GLN A 1 140 ? 13.755 5.752 -13.024 1.00 95.81 140 GLN A N 1
ATOM 1099 C CA . GLN A 1 140 ? 14.597 5.859 -14.211 1.00 95.81 140 GLN A CA 1
ATOM 1100 C C . GLN A 1 140 ? 13.826 5.362 -15.431 1.00 95.81 140 GLN A C 1
ATOM 1102 O O . GLN A 1 140 ? 13.545 4.172 -15.534 1.00 95.81 140 GLN A O 1
ATOM 1107 N N . SER A 1 141 ? 13.511 6.263 -16.362 1.00 91.56 141 SER A N 1
ATOM 1108 C CA . SER A 1 141 ? 12.756 5.960 -17.584 1.00 91.56 141 SER A CA 1
ATOM 1109 C C . SER A 1 141 ? 13.637 5.738 -18.815 1.00 91.56 141 SER A C 1
ATOM 1111 O O . SER A 1 141 ? 13.191 5.105 -19.763 1.00 91.56 141 SER A O 1
ATOM 1113 N N . VAL A 1 142 ? 14.899 6.172 -18.796 1.00 93.62 142 VAL A N 1
ATOM 1114 C CA . VAL A 1 142 ? 15.839 6.040 -19.923 1.00 93.62 142 VAL A CA 1
ATOM 1115 C C . VAL A 1 142 ? 17.094 5.277 -19.518 1.00 93.62 142 VAL A C 1
ATOM 1117 O O . VAL A 1 142 ? 17.442 5.224 -18.339 1.00 93.62 142 VAL A O 1
ATOM 1120 N N . GLU A 1 143 ? 17.777 4.674 -20.494 1.00 94.12 143 GLU A N 1
ATOM 1121 C CA . GLU A 1 143 ? 19.065 3.982 -20.289 1.00 94.12 143 GLU A CA 1
ATOM 1122 C C . GLU A 1 143 ? 19.018 2.887 -19.206 1.00 94.12 143 GLU A C 1
ATOM 1124 O O . GLU A 1 143 ? 19.997 2.591 -18.516 1.00 94.12 143 GLU A O 1
ATOM 1129 N N . ARG A 1 144 ? 17.848 2.268 -19.030 1.00 94.94 144 ARG A N 1
ATOM 1130 C CA . ARG A 1 144 ? 17.629 1.251 -18.001 1.00 94.94 144 ARG A CA 1
ATOM 1131 C C . ARG A 1 144 ? 18.415 -0.031 -18.291 1.00 94.94 144 ARG A C 1
ATOM 1133 O O . ARG A 1 144 ? 18.986 -0.611 -17.368 1.00 94.94 144 ARG A O 1
ATOM 1140 N N . GLY A 1 145 ? 18.505 -0.429 -19.559 1.00 95.81 145 GLY A N 1
ATOM 1141 C CA . GLY A 1 145 ? 19.189 -1.649 -20.004 1.00 95.81 145 GLY A CA 1
ATOM 1142 C C . GLY A 1 145 ? 18.258 -2.830 -20.296 1.00 95.81 145 GLY A C 1
ATOM 1143 O O . GLY A 1 145 ? 18.742 -3.872 -20.721 1.00 95.81 145 GLY A O 1
ATOM 1144 N N . ASP A 1 146 ? 16.942 -2.669 -20.125 1.00 96.69 146 ASP A N 1
ATOM 1145 C CA . ASP A 1 146 ? 15.921 -3.641 -20.551 1.00 96.69 146 ASP A CA 1
ATOM 1146 C C . ASP A 1 146 ? 15.516 -3.498 -22.031 1.00 96.69 146 ASP A C 1
ATOM 1148 O O . ASP A 1 146 ? 14.701 -4.281 -22.510 1.00 96.69 146 ASP A O 1
ATOM 1152 N N . TRP A 1 147 ? 16.094 -2.536 -22.763 1.00 96.44 147 TRP A N 1
ATOM 1153 C CA . TRP A 1 147 ? 15.898 -2.314 -24.204 1.00 96.44 147 TRP A CA 1
ATOM 1154 C C . TRP A 1 147 ? 17.239 -2.247 -24.935 1.00 96.44 147 TRP A C 1
ATOM 1156 O O . TRP A 1 147 ? 18.216 -1.714 -24.402 1.00 96.44 147 TRP A O 1
ATOM 1166 N N . LYS A 1 148 ? 17.270 -2.750 -26.171 1.00 93.94 148 LYS A N 1
ATOM 1167 C CA . LYS A 1 148 ? 18.414 -2.707 -27.090 1.00 93.94 148 LYS A CA 1
ATOM 1168 C C . LYS A 1 148 ? 17.923 -2.343 -28.484 1.00 93.94 148 LYS A C 1
ATOM 1170 O O . LYS A 1 148 ? 16.968 -2.937 -28.969 1.00 93.94 148 LYS A O 1
ATOM 1175 N N . ASP A 1 149 ? 18.562 -1.352 -29.101 1.00 93.00 149 ASP A N 1
ATOM 1176 C CA . ASP A 1 149 ? 18.272 -0.914 -30.475 1.00 93.00 149 ASP A CA 1
ATOM 1177 C C . ASP A 1 149 ? 16.783 -0.615 -30.749 1.00 93.00 149 ASP A C 1
ATOM 1179 O O . ASP A 1 149 ? 16.273 -0.864 -31.837 1.00 93.00 149 ASP A O 1
ATOM 1183 N N . GLY A 1 150 ? 16.081 -0.060 -29.754 1.00 92.12 150 GLY A N 1
ATOM 1184 C CA . GLY A 1 150 ? 14.666 0.304 -29.867 1.00 92.12 150 GLY A CA 1
ATOM 1185 C C . GLY A 1 150 ? 13.678 -0.833 -29.600 1.00 92.12 150 GLY A C 1
ATOM 1186 O O . GLY A 1 150 ? 12.483 -0.612 -29.746 1.00 92.12 150 GLY A O 1
ATOM 1187 N N . GLU A 1 151 ? 14.143 -2.002 -29.155 1.00 95.38 151 GLU A N 1
ATOM 1188 C CA . GLU A 1 151 ? 13.296 -3.156 -28.838 1.00 95.38 151 GLU A CA 1
ATOM 1189 C C . GLU A 1 151 ? 13.552 -3.680 -27.413 1.00 95.38 151 GLU A C 1
ATOM 1191 O O . GLU A 1 151 ? 14.686 -3.608 -26.923 1.00 95.38 151 GLU A O 1
ATOM 1196 N N . PRO A 1 152 ? 12.543 -4.255 -26.727 1.00 95.69 152 PRO A N 1
ATOM 1197 C CA . PRO A 1 152 ? 12.751 -4.935 -25.453 1.00 95.69 152 PRO A CA 1
ATOM 1198 C C . PRO A 1 152 ? 13.774 -6.072 -25.559 1.00 95.69 152 PRO A C 1
ATOM 1200 O O . PRO A 1 152 ? 13.746 -6.875 -26.497 1.00 95.69 152 PRO A O 1
ATOM 1203 N N . SER A 1 153 ? 14.646 -6.194 -24.558 1.00 95.94 153 SER A N 1
ATOM 1204 C CA . SER A 1 153 ? 15.585 -7.309 -24.482 1.00 95.94 153 SER A CA 1
ATOM 1205 C C . SER A 1 153 ? 14.847 -8.646 -24.392 1.00 95.94 153 SER A C 1
ATOM 1207 O O . SER A 1 153 ? 13.822 -8.780 -23.720 1.00 95.94 153 SER A O 1
ATOM 1209 N N . ARG A 1 154 ? 15.402 -9.664 -25.053 1.00 94.81 154 ARG A N 1
ATOM 1210 C CA . ARG A 1 154 ? 14.931 -11.053 -24.966 1.00 94.81 154 ARG A CA 1
ATOM 1211 C C . ARG A 1 154 ? 15.517 -11.806 -23.772 1.00 94.81 154 ARG A C 1
ATOM 1213 O O . ARG A 1 154 ? 15.023 -12.882 -23.455 1.00 94.81 154 ARG A O 1
ATOM 1220 N N . GLU A 1 155 ? 16.535 -11.251 -23.118 1.00 96.00 155 GLU A N 1
ATOM 1221 C CA . GLU A 1 155 ? 17.197 -11.868 -21.971 1.00 96.00 155 GLU A CA 1
ATOM 1222 C C . GLU A 1 155 ? 16.450 -11.516 -20.675 1.00 96.00 155 GLU A C 1
ATOM 1224 O O . GLU A 1 155 ? 16.415 -10.340 -20.297 1.00 96.00 155 GLU A O 1
ATOM 1229 N N . PRO A 1 156 ? 15.888 -12.491 -19.934 1.00 93.12 156 PRO A N 1
ATOM 1230 C CA . PRO A 1 156 ? 15.111 -12.207 -18.723 1.00 93.12 156 PRO A CA 1
ATOM 1231 C C . PRO A 1 156 ? 15.883 -11.420 -17.655 1.00 93.12 156 PRO A C 1
ATOM 1233 O O . PRO A 1 156 ? 15.317 -10.579 -16.960 1.00 93.12 156 PRO A O 1
ATOM 1236 N N . ALA A 1 157 ? 17.194 -11.655 -17.543 1.00 92.69 157 ALA A N 1
ATOM 1237 C CA . ALA A 1 157 ? 18.053 -10.918 -16.617 1.00 92.69 157 ALA A CA 1
ATOM 1238 C C . ALA A 1 157 ? 18.122 -9.417 -16.952 1.00 92.69 157 ALA A C 1
ATOM 1240 O O . ALA A 1 157 ? 18.170 -8.582 -16.050 1.00 92.69 157 ALA A O 1
ATOM 1241 N N . GLU A 1 158 ? 18.090 -9.070 -18.239 1.00 96.19 158 GLU A N 1
ATOM 1242 C CA . GLU A 1 158 ? 18.092 -7.682 -18.702 1.00 96.19 158 GLU A CA 1
ATOM 1243 C C . GLU A 1 158 ? 16.706 -7.054 -18.577 1.00 96.19 158 GLU A C 1
ATOM 1245 O O . GLU A 1 158 ? 16.605 -5.902 -18.170 1.00 96.19 158 GLU A O 1
ATOM 1250 N N . GLN A 1 159 ? 15.633 -7.816 -18.819 1.00 96.00 159 GLN A N 1
ATOM 1251 C CA . GLN A 1 159 ? 14.259 -7.359 -18.565 1.00 96.00 159 GLN A CA 1
ATOM 1252 C C . GLN A 1 159 ? 14.053 -6.941 -17.103 1.00 96.00 159 GLN A C 1
ATOM 1254 O O . GLN A 1 159 ? 13.324 -5.988 -16.830 1.00 96.00 159 GLN A O 1
ATOM 1259 N N . GLY A 1 160 ? 14.757 -7.582 -16.163 1.00 94.69 160 GLY A N 1
ATOM 1260 C CA . GLY A 1 160 ? 14.777 -7.186 -14.754 1.00 94.69 160 GLY A CA 1
ATOM 1261 C C . GLY A 1 160 ? 15.213 -5.733 -14.516 1.00 94.69 160 GLY A C 1
ATOM 1262 O O . GLY A 1 160 ? 14.826 -5.139 -13.511 1.00 94.69 160 GLY A O 1
ATOM 1263 N N . MET A 1 161 ? 15.939 -5.112 -15.451 1.00 96.38 161 MET A N 1
ATOM 1264 C CA . MET A 1 161 ? 16.315 -3.698 -15.362 1.00 96.38 161 MET A CA 1
ATOM 1265 C C . MET A 1 161 ? 15.121 -2.742 -15.482 1.00 96.38 161 MET A C 1
ATOM 1267 O O . MET A 1 161 ? 15.242 -1.585 -15.080 1.00 96.38 161 MET A O 1
ATOM 1271 N N . ALA A 1 162 ? 13.950 -3.214 -15.925 1.00 96.81 162 ALA A N 1
ATOM 1272 C CA . ALA A 1 162 ? 12.708 -2.446 -15.876 1.00 96.81 162 ALA A CA 1
ATOM 1273 C C . ALA A 1 162 ? 12.342 -2.014 -14.441 1.00 96.81 162 ALA A C 1
ATOM 1275 O O . ALA A 1 162 ? 11.704 -0.977 -14.248 1.00 96.81 162 ALA A O 1
ATOM 1276 N N . TRP A 1 163 ? 12.797 -2.749 -13.418 1.00 95.69 163 TRP A N 1
ATOM 1277 C CA . TRP A 1 163 ? 12.623 -2.376 -12.010 1.00 95.69 163 TRP A CA 1
ATOM 1278 C C . TRP A 1 163 ? 13.369 -1.107 -11.605 1.00 95.69 163 TRP A C 1
ATOM 1280 O O . TRP A 1 163 ? 13.037 -0.541 -10.567 1.00 95.69 163 TRP A O 1
ATOM 1290 N N . LYS A 1 164 ? 14.276 -0.573 -12.436 1.00 96.12 164 LYS A N 1
ATOM 1291 C CA . LYS A 1 164 ? 14.853 0.769 -12.242 1.00 96.12 164 LYS A CA 1
ATOM 1292 C C . LYS A 1 164 ? 13.803 1.888 -12.260 1.00 96.12 164 LYS A C 1
ATOM 1294 O O . LYS A 1 164 ? 14.075 2.977 -11.766 1.00 96.12 164 LYS A O 1
ATOM 1299 N N . LYS A 1 165 ? 12.575 1.607 -12.711 1.00 96.00 165 LYS A N 1
ATOM 1300 C CA . LYS A 1 165 ? 11.396 2.457 -12.476 1.00 96.00 165 LYS A CA 1
ATOM 1301 C C . LYS A 1 165 ? 11.036 2.633 -10.988 1.00 96.00 165 LYS A C 1
ATOM 1303 O O . LYS A 1 165 ? 10.245 3.503 -10.669 1.00 96.00 165 LYS A O 1
ATOM 1308 N N . GLN A 1 166 ? 11.611 1.833 -10.090 1.00 95.00 166 GLN A N 1
ATOM 1309 C CA . GLN A 1 166 ? 11.452 1.912 -8.631 1.00 95.00 166 GLN A CA 1
ATOM 1310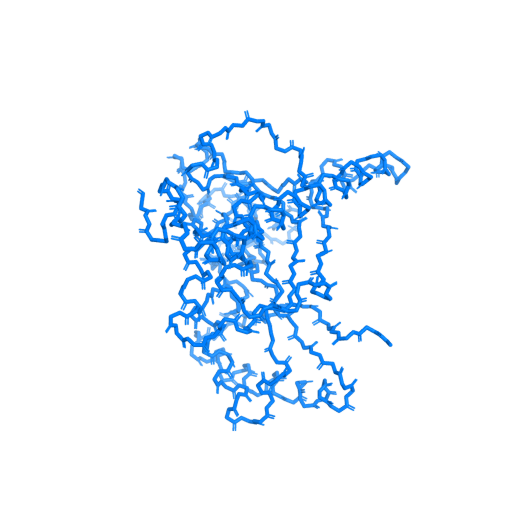 C C . GLN A 1 166 ? 12.809 1.887 -7.914 1.00 95.00 166 GLN A C 1
ATOM 1312 O O . GLN A 1 166 ? 13.103 2.756 -7.097 1.00 95.00 166 GLN A O 1
ATOM 1317 N N . SER A 1 167 ? 13.669 0.918 -8.241 1.00 94.44 167 SER A N 1
ATOM 1318 C CA . SER A 1 167 ? 14.868 0.594 -7.456 1.00 94.44 167 SER A CA 1
ATOM 1319 C C . SER A 1 167 ? 15.944 1.683 -7.447 1.00 94.44 167 SER A C 1
ATOM 1321 O O . SER A 1 167 ? 16.899 1.587 -6.686 1.00 94.44 167 SER A O 1
ATOM 1323 N N . VAL A 1 168 ? 15.837 2.701 -8.308 1.00 95.50 168 VAL A N 1
ATOM 1324 C CA . VAL A 1 168 ? 16.764 3.844 -8.299 1.00 95.50 168 VAL A CA 1
ATOM 1325 C C . VAL A 1 168 ? 16.453 4.862 -7.211 1.00 95.50 168 VAL A C 1
ATOM 1327 O O . VAL A 1 168 ? 17.314 5.685 -6.925 1.00 95.50 168 VAL A O 1
ATOM 1330 N N . PHE A 1 169 ? 15.242 4.850 -6.645 1.00 94.56 169 PHE A N 1
ATOM 1331 C CA . PHE A 1 169 ? 14.817 5.820 -5.632 1.00 94.56 169 PHE A CA 1
ATOM 1332 C C . PHE A 1 169 ? 14.119 5.192 -4.425 1.00 94.56 169 PHE A C 1
ATOM 1334 O O . PHE A 1 169 ? 13.794 5.913 -3.485 1.00 94.56 169 PHE A O 1
ATOM 1341 N N . CYS A 1 170 ? 13.872 3.883 -4.430 1.00 92.44 170 CYS A N 1
ATOM 1342 C CA . CYS A 1 170 ? 13.171 3.201 -3.354 1.00 92.44 170 CYS A CA 1
ATOM 1343 C C . CYS A 1 170 ? 13.722 1.796 -3.114 1.00 92.44 170 CYS A C 1
ATOM 1345 O O . CYS A 1 170 ? 14.021 1.071 -4.064 1.00 92.44 170 CYS A O 1
ATOM 1347 N N . GLU A 1 171 ? 13.798 1.401 -1.846 1.00 91.12 171 GLU A N 1
ATOM 1348 C CA . GLU A 1 171 ? 14.195 0.059 -1.423 1.00 91.12 171 GLU A CA 1
ATOM 1349 C C . GLU A 1 171 ? 13.229 -0.465 -0.355 1.00 91.12 171 GLU A C 1
ATOM 1351 O O . GLU A 1 171 ? 12.932 0.230 0.619 1.00 91.12 171 GLU A O 1
ATOM 1356 N N . HIS A 1 172 ? 12.745 -1.698 -0.524 1.00 90.88 172 HIS A N 1
ATOM 1357 C CA . HIS A 1 172 ? 11.967 -2.369 0.514 1.00 90.88 172 HIS A CA 1
ATOM 1358 C C . HIS A 1 172 ? 12.828 -2.634 1.747 1.00 90.88 172 HIS A C 1
ATOM 1360 O O . HIS A 1 172 ? 13.967 -3.081 1.643 1.00 90.88 172 HIS A O 1
ATOM 1366 N N . GLU A 1 173 ? 12.242 -2.463 2.922 1.00 86.56 173 GLU A N 1
ATOM 1367 C CA . GLU A 1 173 ? 12.879 -2.772 4.197 1.00 86.56 173 GLU A CA 1
ATOM 1368 C C . GLU A 1 173 ? 11.991 -3.686 5.039 1.00 86.56 173 GLU A C 1
ATOM 1370 O O . GLU A 1 173 ? 10.802 -3.888 4.770 1.00 86.56 173 GLU A O 1
ATOM 1375 N N . LEU A 1 174 ? 12.574 -4.227 6.102 1.00 83.75 174 LEU A N 1
ATOM 1376 C CA . LEU A 1 174 ? 11.825 -4.990 7.083 1.00 83.75 174 LEU A CA 1
ATOM 1377 C C . LEU A 1 174 ? 11.291 -4.063 8.175 1.00 83.75 174 LEU A C 1
ATOM 1379 O O . LEU A 1 174 ? 11.936 -3.071 8.533 1.00 83.75 174 LEU A O 1
ATOM 1383 N N . PRO A 1 175 ? 10.141 -4.398 8.777 1.00 85.69 175 PRO A N 1
ATOM 1384 C CA . PRO A 1 175 ? 9.644 -3.656 9.924 1.00 85.69 175 PRO A CA 1
ATOM 1385 C C . PRO A 1 175 ? 10.697 -3.620 11.034 1.00 85.69 175 PRO A C 1
ATOM 1387 O O . PRO A 1 175 ? 11.216 -4.661 11.452 1.00 85.69 175 PRO A O 1
ATOM 1390 N N . GLY A 1 176 ? 11.018 -2.409 11.489 1.00 82.50 176 GLY A N 1
ATOM 1391 C CA . GLY A 1 176 ? 11.993 -2.167 12.551 1.00 82.50 176 GLY A CA 1
ATOM 1392 C C . GLY A 1 176 ? 13.462 -2.202 12.122 1.00 82.50 176 GLY A C 1
ATOM 1393 O O . GLY A 1 176 ? 14.324 -2.096 12.992 1.00 82.50 176 GLY A O 1
ATOM 1394 N N . THR A 1 177 ? 13.775 -2.342 10.827 1.00 81.19 177 THR A N 1
ATOM 1395 C CA . THR A 1 177 ? 15.171 -2.317 10.340 1.00 81.19 177 THR A CA 1
ATOM 1396 C C . THR A 1 177 ? 15.595 -0.995 9.714 1.00 81.19 177 THR A C 1
ATOM 1398 O O . THR A 1 177 ? 16.789 -0.811 9.473 1.00 81.19 177 THR A O 1
ATOM 1401 N N . ALA A 1 178 ? 14.648 -0.083 9.477 1.00 76.25 178 ALA A N 1
ATOM 1402 C CA . ALA A 1 178 ? 14.933 1.279 9.045 1.00 76.25 178 ALA A CA 1
ATOM 1403 C C . ALA A 1 178 ? 15.992 1.905 9.952 1.00 76.25 178 ALA A C 1
ATOM 1405 O O . ALA A 1 178 ? 15.884 1.851 11.185 1.00 76.25 178 ALA A O 1
ATOM 1406 N N . ARG A 1 179 ? 17.014 2.538 9.367 1.00 74.94 179 ARG A N 1
ATOM 1407 C CA . ARG A 1 179 ? 17.884 3.401 10.171 1.00 74.94 179 ARG A CA 1
ATOM 1408 C C . ARG A 1 179 ? 17.025 4.515 10.750 1.00 74.94 179 ARG A C 1
ATOM 1410 O O . ARG A 1 179 ? 16.222 5.106 10.040 1.00 74.94 179 ARG A O 1
ATOM 1417 N N . HIS A 1 180 ? 17.211 4.794 12.036 1.00 71.88 180 HIS A N 1
ATOM 1418 C CA . HIS A 1 180 ? 16.458 5.839 12.709 1.00 71.88 180 HIS A CA 1
ATOM 1419 C C . HIS A 1 180 ? 16.726 7.198 12.049 1.00 71.88 180 HIS A C 1
ATOM 1421 O O . HIS A 1 180 ? 17.795 7.782 12.230 1.00 71.88 180 HIS A O 1
ATOM 1427 N N . ASP A 1 181 ? 15.743 7.677 11.294 1.00 77.19 181 ASP A N 1
ATOM 1428 C CA . ASP A 1 181 ? 15.708 9.005 10.694 1.00 77.19 181 ASP A CA 1
ATOM 1429 C C . ASP A 1 181 ? 14.310 9.604 10.922 1.00 77.19 181 ASP A C 1
ATOM 1431 O O . ASP A 1 181 ? 13.399 9.388 10.122 1.00 77.19 181 ASP A O 1
ATOM 1435 N N . PRO A 1 182 ? 14.105 10.357 12.017 1.00 79.94 182 PRO A N 1
ATOM 1436 C CA . PRO A 1 182 ? 12.837 11.034 12.270 1.00 79.94 182 PRO A CA 1
ATOM 1437 C C . PRO A 1 182 ? 12.389 11.949 11.124 1.00 79.94 182 PRO A C 1
ATOM 1439 O O . PRO A 1 182 ? 11.189 12.129 10.919 1.00 79.94 182 PRO A O 1
ATOM 1442 N N . LEU A 1 183 ? 13.324 12.513 10.348 1.00 83.31 183 LEU A N 1
ATOM 1443 C CA . LEU A 1 183 ? 12.973 13.337 9.191 1.00 83.31 183 LEU A CA 1
ATOM 1444 C C . LEU A 1 183 ? 12.381 12.489 8.064 1.00 83.31 183 LEU A C 1
ATOM 1446 O O . LEU A 1 183 ? 11.532 12.987 7.325 1.00 83.31 183 LEU A O 1
ATOM 1450 N N . ALA A 1 184 ? 12.778 11.221 7.933 1.00 83.81 184 ALA A N 1
ATOM 1451 C CA . ALA A 1 184 ? 12.186 10.320 6.950 1.00 83.81 184 ALA A CA 1
ATOM 1452 C C . ALA A 1 184 ? 10.698 10.070 7.240 1.00 83.81 184 ALA A C 1
ATOM 1454 O O . ALA A 1 184 ? 9.894 10.119 6.310 1.00 83.81 184 ALA A O 1
ATOM 1455 N N . TYR A 1 185 ? 10.314 9.902 8.508 1.00 83.38 185 TYR A N 1
ATOM 1456 C CA . TYR A 1 185 ? 8.905 9.769 8.909 1.00 83.38 185 TYR A CA 1
ATOM 1457 C C . TYR A 1 185 ? 8.102 11.049 8.633 1.00 83.38 185 TYR A C 1
ATOM 1459 O O . TYR A 1 185 ? 6.995 11.009 8.086 1.00 83.38 185 TYR A O 1
ATOM 1467 N N . LEU A 1 186 ? 8.684 12.212 8.944 1.00 80.56 186 LEU A N 1
ATOM 1468 C CA . LEU A 1 186 ? 8.038 13.506 8.706 1.00 80.56 186 LEU A CA 1
ATOM 1469 C C . LEU A 1 186 ? 7.838 13.801 7.216 1.00 80.56 186 LEU A C 1
ATOM 1471 O O . LEU A 1 186 ? 6.847 14.418 6.847 1.00 80.56 186 LEU A O 1
ATOM 1475 N N . GLN A 1 187 ? 8.746 13.337 6.361 1.00 85.06 187 GLN A N 1
ATOM 1476 C CA . GLN A 1 187 ? 8.698 13.571 4.915 1.00 85.06 187 GLN A CA 1
ATOM 1477 C C . GLN A 1 187 ? 8.058 12.422 4.131 1.00 85.06 187 GLN A C 1
ATOM 1479 O O . GLN A 1 187 ? 8.170 12.397 2.907 1.00 85.06 187 GLN A O 1
ATOM 1484 N N . ASN A 1 188 ? 7.424 11.461 4.815 1.00 85.44 188 ASN A N 1
ATOM 1485 C CA . ASN A 1 188 ? 6.805 10.292 4.187 1.00 85.44 188 ASN A CA 1
ATOM 1486 C C . ASN A 1 188 ? 7.785 9.488 3.300 1.00 85.44 188 ASN A C 1
ATOM 1488 O O . ASN A 1 188 ? 7.420 8.939 2.265 1.00 85.44 188 ASN A O 1
ATOM 1492 N N . ARG A 1 189 ? 9.064 9.460 3.696 1.00 88.31 189 ARG A N 1
ATOM 1493 C CA . ARG A 1 189 ? 10.160 8.752 3.011 1.00 88.31 189 ARG A CA 1
ATOM 1494 C C . ARG A 1 189 ? 10.432 7.371 3.602 1.00 88.31 189 ARG A C 1
ATOM 1496 O O . ARG A 1 189 ? 11.185 6.609 3.010 1.00 88.31 189 ARG A O 1
ATOM 1503 N N . SER A 1 190 ? 9.858 7.069 4.761 1.00 90.50 190 SER A N 1
ATOM 1504 C CA . SER A 1 190 ? 9.804 5.735 5.355 1.00 90.50 190 SER A CA 1
ATOM 1505 C C . SER A 1 190 ? 8.501 5.589 6.134 1.00 90.50 190 SER A C 1
ATOM 1507 O O . SER A 1 190 ? 7.866 6.587 6.484 1.00 90.50 190 SER A O 1
ATOM 1509 N N . VAL A 1 191 ? 8.085 4.347 6.372 1.00 90.62 191 VAL A N 1
ATOM 1510 C CA . VAL A 1 191 ? 6.844 4.042 7.081 1.00 90.62 191 VAL A CA 1
ATOM 1511 C C . VAL A 1 191 ? 6.984 4.428 8.555 1.00 90.62 191 VAL A C 1
ATOM 1513 O O . VAL A 1 191 ? 7.747 3.814 9.302 1.00 90.62 191 VAL A O 1
ATOM 1516 N N . ASP A 1 192 ? 6.198 5.410 8.997 1.00 90.38 192 ASP A N 1
ATOM 1517 C CA . ASP A 1 192 ? 5.978 5.649 10.423 1.00 90.38 192 ASP A CA 1
ATOM 1518 C C . ASP A 1 192 ? 5.002 4.595 10.957 1.00 90.38 192 ASP A C 1
ATOM 1520 O O . ASP A 1 192 ? 3.784 4.702 10.816 1.00 90.38 192 ASP A O 1
ATOM 1524 N N . TRP A 1 193 ? 5.549 3.532 11.544 1.00 91.31 193 TRP A N 1
ATOM 1525 C CA . TRP A 1 193 ? 4.752 2.398 12.007 1.00 91.31 193 TRP A CA 1
ATOM 1526 C C . TRP A 1 193 ? 3.782 2.750 13.138 1.00 91.31 193 TRP A C 1
ATOM 1528 O O . TRP A 1 193 ? 2.720 2.131 13.229 1.00 91.31 193 TRP A O 1
ATOM 1538 N N . LEU A 1 194 ? 4.129 3.712 14.000 1.00 92.56 194 LEU A N 1
ATOM 1539 C CA . LEU A 1 194 ? 3.257 4.122 15.099 1.00 92.56 194 LEU A CA 1
ATOM 1540 C C . LEU A 1 194 ? 2.086 4.942 14.558 1.00 92.56 194 LEU A C 1
ATOM 1542 O O . LEU A 1 194 ? 0.935 4.607 14.846 1.00 92.56 194 LEU A O 1
ATOM 1546 N N . ASP A 1 195 ? 2.368 5.960 13.741 1.00 91.69 195 ASP A N 1
ATOM 1547 C CA . ASP A 1 195 ? 1.324 6.780 13.114 1.00 91.69 195 ASP A CA 1
ATOM 1548 C C . ASP A 1 195 ? 0.435 5.943 12.188 1.00 91.69 195 ASP A C 1
ATOM 1550 O O . ASP A 1 195 ? -0.783 6.084 12.223 1.00 91.69 195 ASP A O 1
ATOM 1554 N N . HIS A 1 196 ? 1.003 4.986 11.447 1.00 94.25 196 HIS A N 1
ATOM 1555 C CA . HIS A 1 196 ? 0.237 4.046 10.626 1.00 94.25 196 HIS A CA 1
ATOM 1556 C C . HIS A 1 196 ? -0.816 3.286 11.447 1.00 94.25 196 HIS A C 1
ATOM 1558 O O . HIS A 1 196 ? -1.993 3.257 11.080 1.00 94.25 196 HIS A O 1
ATOM 1564 N N . GLN A 1 197 ? -0.409 2.645 12.550 1.00 95.75 197 GLN A N 1
ATOM 1565 C CA . GLN A 1 197 ? -1.332 1.865 13.385 1.00 95.75 197 GLN A CA 1
ATOM 1566 C C . GLN A 1 197 ? -2.348 2.761 14.109 1.00 95.75 197 GLN A C 1
ATOM 1568 O O . GLN A 1 197 ? -3.503 2.366 14.268 1.00 95.75 197 GLN A O 1
ATOM 1573 N N . LEU A 1 198 ? -1.960 3.974 14.511 1.00 95.31 198 LEU A N 1
ATOM 1574 C CA . LEU A 1 198 ? -2.884 4.957 15.083 1.00 95.31 198 LEU A CA 1
ATOM 1575 C C . LEU A 1 198 ? -3.918 5.429 14.058 1.00 95.31 198 LEU A C 1
ATOM 1577 O O . LEU A 1 198 ? -5.115 5.355 14.325 1.00 95.31 198 LEU A O 1
ATOM 1581 N N . ALA A 1 199 ? -3.479 5.835 12.867 1.00 95.69 199 ALA A N 1
ATOM 1582 C CA . ALA A 1 199 ? -4.354 6.273 11.787 1.00 95.69 199 ALA A CA 1
ATOM 1583 C C . ALA A 1 199 ? -5.344 5.173 11.385 1.00 95.69 199 ALA A C 1
ATOM 1585 O O . ALA A 1 199 ? -6.523 5.460 11.191 1.00 95.69 199 ALA A O 1
ATOM 1586 N N . ALA A 1 200 ? -4.898 3.914 11.318 1.00 97.44 200 ALA A N 1
ATOM 1587 C CA . ALA A 1 200 ? -5.780 2.784 11.045 1.00 97.44 200 ALA A CA 1
ATOM 1588 C C . ALA A 1 200 ? -6.901 2.669 12.093 1.00 97.44 200 ALA A C 1
ATOM 1590 O O . ALA A 1 200 ? -8.065 2.522 11.734 1.00 97.44 200 ALA A O 1
ATOM 1591 N N . ARG A 1 201 ? -6.576 2.794 13.386 1.00 96.94 201 ARG A N 1
ATOM 1592 C CA . ARG A 1 201 ? -7.557 2.727 14.486 1.00 96.94 201 ARG A CA 1
ATOM 1593 C C . ARG A 1 201 ? -8.516 3.918 14.512 1.00 96.94 201 ARG A C 1
ATOM 1595 O O . ARG A 1 201 ? -9.662 3.761 14.913 1.00 96.94 201 ARG A O 1
ATOM 1602 N N . GLU A 1 202 ? -8.041 5.099 14.130 1.00 95.50 202 GLU A N 1
ATOM 1603 C CA . GLU A 1 202 ? -8.815 6.346 14.164 1.00 95.50 202 GLU A CA 1
ATOM 1604 C C . GLU A 1 202 ? -9.742 6.538 12.963 1.00 95.50 202 GLU A C 1
ATOM 1606 O O . GLU A 1 202 ? -10.772 7.209 13.086 1.00 95.50 202 GLU A O 1
ATOM 1611 N N . LEU A 1 203 ? -9.348 6.029 11.794 1.00 97.38 203 LEU A N 1
ATOM 1612 C CA . LEU A 1 203 ? -9.960 6.409 10.520 1.00 97.38 203 LEU A CA 1
ATOM 1613 C C . LEU A 1 203 ? -10.636 5.249 9.789 1.00 97.38 203 LEU A C 1
ATOM 1615 O O . LEU A 1 203 ? -11.503 5.511 8.959 1.00 97.38 203 LEU A O 1
ATOM 1619 N N . LEU A 1 204 ? -10.274 3.998 10.081 1.00 98.38 204 LEU A N 1
ATOM 1620 C CA . LEU A 1 204 ? -10.823 2.827 9.398 1.00 98.38 204 LEU A CA 1
ATOM 1621 C C . LEU A 1 204 ? -11.849 2.080 10.258 1.00 98.38 204 LEU A C 1
ATOM 1623 O O . LEU A 1 204 ? -11.809 2.106 11.488 1.00 98.38 204 LEU A O 1
ATOM 1627 N N . GLU A 1 205 ? -12.748 1.356 9.594 1.00 97.62 205 GLU A N 1
ATOM 1628 C CA . GLU A 1 205 ? -13.711 0.466 10.247 1.00 97.62 205 GLU A CA 1
ATOM 1629 C C . GLU A 1 205 ? -13.093 -0.925 10.405 1.00 97.62 205 GLU A C 1
ATOM 1631 O O . GLU A 1 205 ? -13.269 -1.809 9.567 1.00 97.62 205 GLU A O 1
ATOM 1636 N N . LEU A 1 206 ? -12.316 -1.101 11.476 1.00 95.75 206 LEU A N 1
ATOM 1637 C CA . LEU A 1 206 ? -11.550 -2.321 11.722 1.00 95.75 206 LEU A CA 1
ATOM 1638 C C . LEU A 1 206 ? -12.043 -3.084 12.948 1.00 95.75 206 LEU A C 1
ATOM 1640 O O . LEU A 1 206 ? -12.163 -2.535 14.044 1.00 95.75 206 LEU A O 1
ATOM 1644 N N . ASP A 1 207 ? -12.173 -4.399 12.793 1.00 95.00 207 ASP A N 1
ATOM 1645 C CA . ASP A 1 207 ? -12.123 -5.332 13.916 1.00 95.00 207 ASP A CA 1
ATOM 1646 C C . ASP A 1 207 ? -10.655 -5.561 14.285 1.00 95.00 207 ASP A C 1
ATOM 1648 O O . ASP A 1 207 ? -10.008 -6.503 13.819 1.00 95.00 207 ASP A O 1
ATOM 1652 N N . VAL A 1 208 ? -10.084 -4.625 15.044 1.00 94.31 208 VAL A N 1
ATOM 1653 C CA . VAL A 1 208 ? -8.637 -4.593 15.285 1.00 94.31 208 VAL A CA 1
ATOM 1654 C C . VAL A 1 208 ? -8.084 -5.908 15.862 1.00 94.31 208 VAL A C 1
ATOM 1656 O O . VAL A 1 208 ? -7.083 -6.384 15.329 1.00 94.31 208 VAL A O 1
ATOM 1659 N N . PRO A 1 209 ? -8.700 -6.549 16.878 1.00 93.00 209 PRO A N 1
ATOM 1660 C CA . PRO A 1 209 ? -8.208 -7.827 17.402 1.00 93.00 209 PRO A CA 1
ATOM 1661 C C . PRO A 1 209 ? -8.095 -8.950 16.362 1.00 93.00 209 PRO A C 1
ATOM 1663 O O . PRO A 1 209 ? -7.267 -9.844 16.533 1.00 93.00 209 PRO A O 1
ATOM 1666 N N . ASN A 1 210 ? -8.917 -8.919 15.308 1.00 93.06 210 ASN A N 1
ATOM 1667 C CA . ASN A 1 210 ? -9.001 -9.992 14.313 1.00 93.06 210 ASN A CA 1
ATOM 1668 C C . ASN A 1 210 ? -8.462 -9.596 12.928 1.00 93.06 210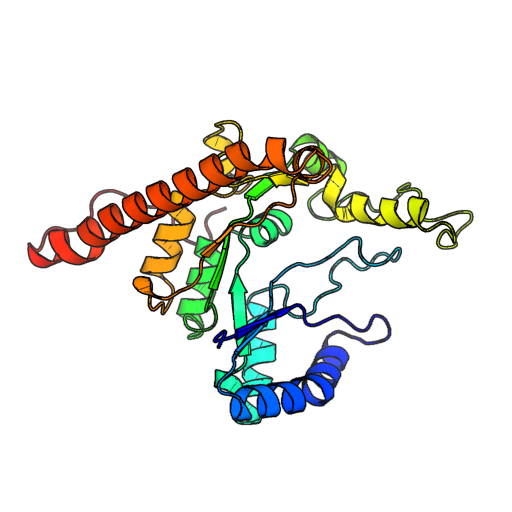 ASN A C 1
ATOM 1670 O O . ASN A 1 210 ? -8.344 -10.449 12.044 1.00 93.06 210 ASN A O 1
ATOM 1674 N N . THR A 1 211 ? -8.115 -8.325 12.720 1.00 94.62 211 THR A N 1
ATOM 1675 C CA . THR A 1 211 ? -7.567 -7.846 11.448 1.00 94.62 211 THR A CA 1
ATOM 1676 C C . THR A 1 211 ? -6.134 -8.363 11.272 1.00 94.62 211 THR A C 1
ATOM 1678 O O . THR A 1 211 ? -5.278 -8.106 12.119 1.00 94.62 211 THR A O 1
ATOM 1681 N N . PRO A 1 212 ? -5.820 -9.094 10.185 1.00 93.44 212 PRO A N 1
ATOM 1682 C CA . PRO A 1 212 ? -4.508 -9.704 10.029 1.00 93.44 212 PRO A CA 1
ATOM 1683 C C . PRO A 1 212 ? -3.430 -8.680 9.662 1.00 93.44 212 PRO A C 1
ATOM 1685 O O . PRO A 1 212 ? -3.585 -7.903 8.718 1.00 93.44 212 PRO A O 1
ATOM 1688 N N . LEU A 1 213 ? -2.297 -8.774 10.361 1.00 93.88 213 LEU A N 1
ATOM 1689 C CA . LEU A 1 213 ? -1.031 -8.123 10.028 1.00 93.88 213 LEU A CA 1
ATOM 1690 C C . LEU A 1 213 ? -0.058 -9.177 9.480 1.00 93.88 213 LEU A C 1
ATOM 1692 O O . LEU A 1 213 ? 0.391 -10.059 10.216 1.00 93.88 213 LEU A O 1
ATOM 1696 N N . ILE A 1 214 ? 0.261 -9.107 8.190 1.00 92.69 214 ILE A N 1
ATOM 1697 C CA . ILE A 1 214 ? 1.156 -10.050 7.511 1.00 92.69 214 ILE A CA 1
ATOM 1698 C C . ILE A 1 214 ? 2.548 -9.433 7.419 1.00 92.69 214 ILE A C 1
ATOM 1700 O O . ILE A 1 214 ? 2.783 -8.544 6.610 1.00 92.69 214 ILE A O 1
ATOM 1704 N N . VAL A 1 215 ? 3.478 -9.891 8.261 1.00 91.06 215 VAL A N 1
ATOM 1705 C CA . VAL A 1 215 ? 4.878 -9.441 8.207 1.00 91.06 215 VAL A CA 1
ATOM 1706 C C . VAL A 1 215 ? 5.550 -10.044 6.985 1.00 91.06 215 VAL A C 1
ATOM 1708 O O . VAL A 1 215 ? 5.749 -11.259 6.913 1.00 91.06 215 VAL A O 1
ATOM 1711 N N . GLU A 1 216 ? 5.901 -9.186 6.036 1.00 86.81 216 GLU A N 1
ATOM 1712 C CA . GLU A 1 216 ? 6.490 -9.585 4.767 1.00 86.81 216 GLU A CA 1
ATOM 1713 C C . GLU A 1 216 ? 7.977 -9.251 4.720 1.00 86.81 216 GLU A C 1
ATOM 1715 O O . GLU A 1 216 ? 8.450 -8.280 5.312 1.00 86.81 216 GLU A O 1
ATOM 1720 N N . HIS A 1 217 ? 8.725 -10.088 4.006 1.00 83.50 217 HIS A N 1
ATOM 1721 C CA . HIS A 1 217 ? 10.162 -9.967 3.884 1.00 83.50 217 HIS A CA 1
ATOM 1722 C C . HIS A 1 217 ? 10.588 -9.907 2.410 1.00 83.50 217 HIS A C 1
ATOM 1724 O O . HIS A 1 217 ? 10.909 -10.931 1.799 1.00 83.50 217 HIS A O 1
ATOM 1730 N N . GLU A 1 218 ? 10.694 -8.694 1.865 1.00 83.06 218 GLU A N 1
ATOM 1731 C CA . GLU A 1 218 ? 11.175 -8.462 0.491 1.00 83.06 218 GLU A CA 1
ATOM 1732 C C . GLU A 1 218 ? 12.559 -7.816 0.406 1.00 83.06 218 GLU A C 1
ATOM 1734 O O . GLU A 1 218 ? 13.053 -7.565 -0.692 1.00 83.06 218 GLU A O 1
ATOM 1739 N N . TYR A 1 219 ? 13.236 -7.598 1.539 1.00 86.44 219 TYR A N 1
ATOM 1740 C CA . TYR A 1 219 ? 14.600 -7.079 1.511 1.00 86.44 219 TYR A CA 1
ATOM 1741 C C . TYR A 1 219 ? 15.552 -8.104 0.879 1.00 86.44 219 TYR A C 1
ATOM 1743 O O . TYR A 1 219 ? 15.837 -9.155 1.462 1.00 86.44 219 TYR A O 1
ATOM 1751 N N . GLY A 1 220 ? 16.033 -7.802 -0.330 1.00 83.25 220 GLY A N 1
ATOM 1752 C CA . GLY A 1 220 ? 16.785 -8.721 -1.187 1.00 83.25 220 GLY A CA 1
ATOM 1753 C C . GLY A 1 220 ? 17.927 -9.450 -0.472 1.00 83.25 220 GLY A C 1
ATOM 1754 O O . GLY A 1 220 ? 17.894 -10.683 -0.436 1.00 83.25 220 GLY A O 1
ATOM 1755 N N . PRO A 1 221 ? 18.884 -8.737 0.157 1.00 86.44 221 PRO A N 1
ATOM 1756 C CA . PRO A 1 221 ? 20.025 -9.355 0.835 1.00 86.44 221 PRO A CA 1
ATOM 1757 C C . PRO A 1 221 ? 19.632 -10.368 1.911 1.00 86.44 221 PRO A C 1
ATOM 1759 O O . PRO A 1 221 ? 20.262 -11.415 2.034 1.00 86.44 221 PRO A O 1
ATOM 1762 N N . ALA A 1 222 ? 18.561 -10.098 2.659 1.00 84.75 222 ALA A N 1
ATOM 1763 C CA . ALA A 1 222 ? 18.089 -11.017 3.684 1.00 84.75 222 ALA A CA 1
ATOM 1764 C C . ALA A 1 222 ? 17.171 -12.124 3.125 1.00 84.75 222 ALA A C 1
ATOM 1766 O O . ALA A 1 222 ? 16.994 -13.150 3.776 1.00 84.75 222 ALA A O 1
ATOM 1767 N N . ARG A 1 223 ? 16.609 -11.968 1.919 1.00 81.75 223 ARG A N 1
ATOM 1768 C CA . ARG A 1 223 ? 15.760 -12.984 1.269 1.00 81.75 223 ARG A CA 1
ATOM 1769 C C . ARG A 1 223 ? 16.578 -14.097 0.610 1.00 81.75 223 ARG A C 1
ATOM 1771 O O . ARG A 1 223 ? 16.101 -15.220 0.510 1.00 81.75 223 ARG A O 1
ATOM 1778 N N . VAL A 1 224 ? 17.790 -13.782 0.149 1.00 86.31 224 VAL A N 1
ATOM 1779 C CA . VAL A 1 224 ? 18.669 -14.707 -0.597 1.00 86.31 224 VAL A CA 1
ATOM 1780 C C . VAL A 1 224 ? 19.677 -15.457 0.284 1.00 86.31 224 VAL A C 1
ATOM 1782 O O . VAL A 1 224 ? 20.566 -16.123 -0.236 1.00 86.31 224 VAL A O 1
ATOM 1785 N N . GLN A 1 225 ? 19.558 -15.340 1.608 1.00 86.50 225 GLN A N 1
ATOM 1786 C CA . GLN A 1 225 ? 20.442 -16.004 2.569 1.00 86.50 225 GLN A CA 1
ATOM 1787 C C . GLN A 1 225 ? 19.911 -17.379 3.005 1.00 86.50 225 GLN A C 1
ATOM 1789 O O . GLN A 1 225 ? 18.765 -17.745 2.741 1.00 86.50 225 GLN A O 1
ATOM 1794 N N . GLU A 1 226 ? 20.730 -18.106 3.766 1.00 91.00 226 GLU A N 1
ATOM 1795 C CA . GLU A 1 226 ? 20.328 -19.354 4.411 1.00 91.00 226 GLU A CA 1
ATOM 1796 C C . GLU A 1 226 ? 19.147 -19.157 5.371 1.00 91.00 226 GLU A C 1
ATOM 1798 O O . GLU A 1 226 ? 19.105 -18.224 6.180 1.00 91.00 226 GLU A O 1
ATOM 1803 N N . ARG A 1 227 ? 18.183 -20.082 5.331 1.00 87.75 227 ARG A N 1
ATOM 1804 C CA . ARG A 1 227 ? 16.925 -19.967 6.089 1.00 87.75 227 ARG A CA 1
ATOM 1805 C C . ARG A 1 227 ? 17.141 -19.801 7.596 1.00 87.75 227 ARG A C 1
ATOM 1807 O O . ARG A 1 227 ? 16.373 -19.099 8.251 1.00 87.75 227 ARG A O 1
ATOM 1814 N N . GLU A 1 228 ? 18.167 -20.438 8.152 1.00 92.62 228 GLU A N 1
ATOM 1815 C CA . GLU A 1 228 ? 18.486 -20.344 9.581 1.00 92.62 228 GLU A CA 1
ATOM 1816 C C . GLU A 1 228 ? 18.953 -18.938 9.981 1.00 92.62 228 GLU A C 1
ATOM 1818 O O . GLU A 1 228 ? 18.558 -18.437 11.035 1.00 92.62 228 GLU A O 1
ATOM 1823 N N . SER A 1 229 ? 19.711 -18.265 9.112 1.00 91.44 229 SER A N 1
ATOM 1824 C CA . SER A 1 229 ? 20.180 -16.889 9.314 1.00 91.44 229 SER A CA 1
ATOM 1825 C C . SER A 1 229 ? 19.042 -15.867 9.255 1.00 91.44 229 SER A C 1
ATOM 1827 O O . SER A 1 229 ? 19.109 -14.824 9.906 1.00 91.44 229 SER A O 1
ATOM 1829 N N . LEU A 1 230 ? 17.956 -16.191 8.547 1.00 88.62 230 LEU A N 1
ATOM 1830 C CA . LEU A 1 230 ? 16.761 -15.352 8.455 1.00 88.62 230 LEU A CA 1
ATOM 1831 C C . LEU A 1 230 ? 15.902 -15.379 9.737 1.00 88.62 230 LEU A C 1
ATOM 1833 O O . LEU A 1 230 ? 15.251 -14.390 10.077 1.00 88.62 230 LEU A O 1
ATOM 1837 N N . LEU A 1 231 ? 15.901 -16.485 10.488 1.00 90.00 231 LEU A N 1
ATOM 1838 C CA . LEU A 1 231 ? 15.065 -16.645 11.687 1.00 90.00 231 LEU A CA 1
ATOM 1839 C C . LEU A 1 231 ? 15.210 -15.529 12.742 1.00 90.00 231 LEU A C 1
ATOM 1841 O O . LEU A 1 231 ? 14.174 -15.045 13.209 1.00 90.00 231 LEU A O 1
ATOM 1845 N N . PRO A 1 232 ? 16.419 -15.112 13.175 1.00 92.25 232 PRO A N 1
ATOM 1846 C CA . PRO A 1 232 ? 16.552 -14.029 14.151 1.00 92.25 232 PRO A CA 1
ATOM 1847 C C . PRO A 1 232 ? 16.022 -12.688 13.628 1.00 92.25 232 PRO A C 1
ATOM 1849 O O . PRO A 1 232 ? 15.430 -11.939 14.405 1.00 92.25 232 PRO A O 1
ATOM 1852 N N . ILE A 1 233 ? 16.161 -12.417 12.327 1.00 89.50 233 ILE A N 1
ATOM 1853 C CA . ILE A 1 233 ? 15.636 -11.204 11.688 1.00 89.50 233 ILE A CA 1
ATOM 1854 C C . ILE A 1 233 ? 14.105 -11.200 11.755 1.00 89.50 233 ILE A C 1
ATOM 1856 O O . ILE A 1 233 ? 13.517 -10.253 12.273 1.00 89.50 233 ILE A O 1
ATOM 1860 N N . LEU A 1 234 ? 13.456 -12.295 11.340 1.00 89.38 234 LEU A N 1
ATOM 1861 C CA . LEU A 1 234 ? 11.993 -12.419 11.399 1.00 89.38 234 LEU A CA 1
ATOM 1862 C C . LEU A 1 234 ? 11.460 -12.297 12.832 1.00 89.38 234 LEU A C 1
ATOM 1864 O O . LEU A 1 234 ? 10.448 -11.636 13.063 1.00 89.38 234 LEU A O 1
ATOM 1868 N N . LYS A 1 235 ? 12.149 -12.899 13.811 1.00 92.38 235 LYS A N 1
ATOM 1869 C CA . LYS A 1 235 ? 11.799 -12.756 15.234 1.00 92.38 235 LYS A CA 1
ATOM 1870 C C . LYS A 1 235 ? 11.864 -11.297 15.684 1.00 92.38 235 LYS A C 1
ATOM 1872 O O . LYS A 1 235 ? 10.961 -10.855 16.392 1.00 92.38 235 LYS A O 1
ATOM 1877 N N . GLY A 1 236 ? 12.902 -10.571 15.269 1.00 92.88 236 GLY A N 1
ATOM 1878 C CA . GLY A 1 236 ? 13.068 -9.146 15.546 1.00 92.88 236 GLY A CA 1
ATOM 1879 C C . GLY A 1 236 ? 11.935 -8.307 14.958 1.00 92.88 236 GLY A C 1
ATOM 1880 O O . GLY A 1 236 ? 11.280 -7.581 15.702 1.00 92.88 236 GLY A O 1
ATOM 1881 N N . SER A 1 237 ? 11.642 -8.469 13.665 1.00 92.25 237 SER A N 1
ATOM 1882 C CA . SER A 1 237 ? 10.567 -7.725 12.995 1.00 92.25 237 SER A CA 1
ATOM 1883 C C . SER A 1 237 ? 9.191 -8.021 13.591 1.00 92.25 237 SER A C 1
ATOM 1885 O O . SER A 1 237 ? 8.454 -7.091 13.891 1.00 92.25 237 SER A O 1
ATOM 1887 N N . ILE A 1 238 ? 8.863 -9.287 13.877 1.00 93.38 238 ILE A N 1
ATOM 1888 C CA . ILE A 1 238 ? 7.592 -9.644 14.536 1.00 93.38 238 ILE A CA 1
ATOM 1889 C C . ILE A 1 238 ? 7.499 -9.021 15.934 1.00 93.38 238 ILE A C 1
ATOM 1891 O O . ILE A 1 238 ? 6.440 -8.523 16.321 1.00 93.38 238 ILE A O 1
ATOM 1895 N N . ALA A 1 239 ? 8.585 -9.056 16.713 1.00 95.31 239 ALA A N 1
ATOM 1896 C CA . ALA A 1 239 ? 8.609 -8.443 18.036 1.00 95.31 239 ALA A CA 1
ATOM 1897 C C . ALA A 1 239 ? 8.403 -6.925 17.947 1.00 95.31 239 ALA A C 1
ATOM 1899 O O . ALA A 1 239 ? 7.577 -6.390 18.683 1.00 95.31 239 ALA A O 1
ATOM 1900 N N . PHE A 1 240 ? 9.093 -6.253 17.024 1.00 93.94 240 PHE A N 1
ATOM 1901 C CA . PHE A 1 240 ? 8.915 -4.828 16.759 1.00 93.94 240 PHE A CA 1
ATOM 1902 C C . PHE A 1 240 ? 7.463 -4.498 16.391 1.00 93.94 240 PHE A C 1
ATOM 1904 O O . PHE A 1 240 ? 6.850 -3.665 17.056 1.00 93.94 240 PHE A O 1
ATOM 1911 N N . THR A 1 241 ? 6.883 -5.197 15.410 1.00 93.94 241 THR A N 1
ATOM 1912 C CA . THR A 1 241 ? 5.496 -4.982 14.969 1.00 93.94 241 THR A CA 1
ATOM 1913 C C . THR A 1 241 ? 4.507 -5.116 16.124 1.00 93.94 241 THR A C 1
ATOM 1915 O O . THR A 1 241 ? 3.655 -4.250 16.293 1.00 93.94 241 THR A O 1
ATOM 1918 N N . ARG A 1 242 ? 4.652 -6.147 16.969 1.00 95.06 242 ARG A N 1
ATOM 1919 C CA . ARG A 1 242 ? 3.796 -6.331 18.155 1.00 95.06 242 ARG A CA 1
ATOM 1920 C C . ARG A 1 242 ? 3.909 -5.171 19.138 1.00 95.06 242 ARG A C 1
ATOM 1922 O O . ARG A 1 242 ? 2.897 -4.679 19.615 1.00 95.06 242 ARG A O 1
ATOM 1929 N N . ARG A 1 243 ? 5.130 -4.719 19.435 1.00 96.69 243 ARG A N 1
ATOM 1930 C CA . ARG A 1 243 ? 5.345 -3.617 20.386 1.00 96.69 243 ARG A CA 1
ATOM 1931 C C . ARG A 1 243 ? 4.819 -2.286 19.870 1.00 96.69 243 ARG A C 1
ATOM 1933 O O . ARG A 1 243 ? 4.304 -1.504 20.662 1.00 96.69 243 ARG A O 1
ATOM 1940 N N . ILE A 1 244 ? 4.933 -2.034 18.569 1.00 94.94 244 ILE A N 1
ATOM 1941 C CA . ILE A 1 244 ? 4.357 -0.833 17.965 1.00 94.94 244 ILE A CA 1
ATOM 1942 C C . ILE A 1 244 ? 2.829 -0.884 17.985 1.00 94.94 244 ILE A C 1
ATOM 1944 O O . ILE A 1 244 ? 2.210 0.111 18.354 1.00 94.94 244 ILE A O 1
ATOM 1948 N N . ASP A 1 245 ? 2.223 -2.027 17.664 1.00 95.75 245 ASP A N 1
ATOM 1949 C CA . ASP A 1 245 ? 0.768 -2.182 17.752 1.00 95.75 245 ASP A CA 1
ATOM 1950 C C . ASP A 1 245 ? 0.252 -1.978 19.191 1.00 95.75 245 ASP A C 1
ATOM 1952 O O . ASP A 1 245 ? -0.692 -1.219 19.412 1.00 95.75 245 ASP A O 1
ATOM 1956 N N . GLU A 1 246 ? 0.930 -2.561 20.188 1.00 97.12 246 GLU A N 1
ATOM 1957 C CA . GLU A 1 246 ? 0.635 -2.346 21.613 1.00 97.12 246 GLU A CA 1
ATOM 1958 C C . GLU A 1 246 ? 0.744 -0.863 22.007 1.00 97.12 246 GLU A C 1
ATOM 1960 O O . GLU A 1 246 ? -0.125 -0.333 22.704 1.00 97.12 246 GLU A O 1
ATOM 1965 N N . ALA A 1 247 ? 1.795 -0.171 21.555 1.00 97.69 247 ALA A N 1
ATOM 1966 C CA . ALA A 1 247 ? 1.981 1.253 21.825 1.00 97.69 247 ALA A CA 1
ATOM 1967 C C . ALA A 1 247 ? 0.865 2.104 21.195 1.00 97.69 247 ALA A C 1
ATOM 1969 O O . ALA A 1 247 ? 0.302 2.971 21.871 1.00 97.69 247 ALA A O 1
ATOM 1970 N N . ALA A 1 248 ? 0.500 1.820 19.941 1.00 96.62 248 ALA A N 1
ATOM 1971 C CA . ALA A 1 248 ? -0.604 2.480 19.250 1.00 96.62 248 ALA A CA 1
ATOM 1972 C C . ALA A 1 248 ? -1.940 2.240 19.969 1.00 96.62 248 ALA A C 1
ATOM 1974 O O . ALA A 1 248 ? -2.705 3.179 20.178 1.00 96.62 248 ALA A O 1
ATOM 1975 N N . ALA A 1 249 ? -2.208 1.009 20.414 1.00 97.25 249 ALA A N 1
ATOM 1976 C CA . ALA A 1 249 ? -3.418 0.672 21.160 1.00 97.25 249 ALA A CA 1
ATOM 1977 C C . ALA A 1 249 ? -3.516 1.441 22.490 1.00 97.25 249 ALA A C 1
ATOM 1979 O O . ALA A 1 249 ? -4.573 1.992 22.805 1.00 97.25 249 ALA A O 1
ATOM 1980 N N . CYS A 1 250 ? -2.415 1.527 23.245 1.00 98.00 250 CYS A N 1
ATOM 1981 C CA . CYS A 1 250 ? -2.349 2.304 24.486 1.00 98.00 250 CYS A CA 1
ATOM 1982 C C . CYS A 1 250 ? -2.645 3.790 24.247 1.00 98.00 250 CYS A C 1
ATOM 1984 O O . CYS A 1 250 ? -3.454 4.388 24.959 1.00 98.00 250 CYS A O 1
ATOM 1986 N N . MET A 1 251 ? -2.006 4.383 23.237 1.00 96.81 251 MET A N 1
ATOM 1987 C CA . MET A 1 251 ? -2.190 5.795 22.904 1.00 96.81 251 MET A CA 1
ATOM 1988 C C . MET A 1 251 ? -3.617 6.076 22.416 1.00 96.81 251 MET A C 1
ATOM 1990 O O . MET A 1 251 ? -4.255 6.998 22.925 1.00 96.81 251 MET A O 1
ATOM 1994 N N . TYR A 1 252 ? -4.160 5.231 21.536 1.00 95.69 252 TYR A N 1
ATOM 1995 C CA . TYR A 1 252 ? -5.545 5.322 21.072 1.00 95.69 252 TYR A CA 1
ATOM 1996 C C . TYR A 1 252 ? -6.550 5.248 22.231 1.00 95.69 252 TYR A C 1
ATOM 1998 O O . TYR A 1 252 ? -7.444 6.087 22.330 1.00 95.69 252 TYR A O 1
ATOM 2006 N N . ALA A 1 253 ? -6.395 4.288 23.151 1.00 96.81 253 ALA A N 1
ATOM 2007 C CA . ALA A 1 253 ? -7.296 4.138 24.294 1.00 96.81 253 ALA A CA 1
ATOM 2008 C C . ALA A 1 253 ? -7.276 5.372 25.211 1.00 96.81 253 ALA A C 1
ATOM 2010 O O . ALA A 1 253 ? -8.330 5.859 25.627 1.00 96.81 253 ALA A O 1
ATOM 2011 N N . LEU A 1 254 ? -6.092 5.926 25.492 1.00 96.62 254 LEU A N 1
ATOM 2012 C CA . LEU A 1 254 ? -5.982 7.151 26.285 1.00 96.62 254 LEU A CA 1
ATOM 2013 C C . LEU A 1 254 ? -6.713 8.324 25.620 1.00 96.62 254 LEU A C 1
ATOM 2015 O O . LEU A 1 254 ? -7.467 9.034 26.287 1.00 96.62 254 LEU A O 1
ATOM 2019 N N . GLN A 1 255 ? -6.516 8.503 24.315 1.00 94.94 255 GLN A N 1
ATOM 2020 C CA . GLN A 1 255 ? -7.038 9.647 23.567 1.00 94.94 255 GLN A CA 1
ATOM 2021 C C . GLN A 1 255 ? -8.535 9.550 23.269 1.00 94.94 255 GLN A C 1
ATOM 2023 O O . GLN A 1 255 ? -9.242 10.541 23.412 1.00 94.94 255 GLN A O 1
ATOM 2028 N N . GLN A 1 256 ? -9.024 8.376 22.872 1.00 93.56 256 GLN A N 1
ATOM 2029 C CA . GLN A 1 256 ? -10.394 8.202 22.377 1.00 93.56 256 GLN A CA 1
ATOM 2030 C C . GLN A 1 256 ? -11.363 7.666 23.436 1.00 93.56 256 GLN A C 1
ATOM 2032 O O . GLN A 1 256 ? -12.573 7.713 23.234 1.00 93.56 256 GLN A O 1
ATOM 2037 N N . GLN A 1 257 ? -10.862 7.156 24.567 1.00 94.31 257 GLN A N 1
ATOM 2038 C CA . GLN A 1 257 ? -11.704 6.549 25.606 1.00 94.31 257 GLN A CA 1
ATOM 2039 C C . GLN A 1 257 ? -11.498 7.217 26.966 1.00 94.31 257 GLN A C 1
ATOM 2041 O O . GLN A 1 257 ? -12.452 7.727 27.549 1.00 94.31 257 GLN A O 1
ATOM 2046 N N . VAL A 1 258 ? -10.261 7.259 27.473 1.00 97.56 258 VAL A N 1
ATOM 2047 C CA . VAL A 1 258 ? -9.990 7.684 28.859 1.00 97.56 258 VAL A CA 1
ATOM 2048 C C . VAL A 1 258 ? -10.167 9.190 29.056 1.00 97.56 258 VAL A C 1
ATOM 2050 O O . VAL A 1 258 ? -10.895 9.591 29.965 1.00 97.56 258 VAL A O 1
ATOM 2053 N N . LEU A 1 259 ? -9.524 10.026 28.232 1.00 97.12 259 LEU A N 1
ATOM 2054 C CA . LEU A 1 259 ? -9.646 11.486 28.347 1.00 97.12 259 LEU A CA 1
ATOM 2055 C C . LEU A 1 259 ? -11.087 11.967 28.078 1.00 97.12 259 LEU A C 1
ATOM 2057 O O . LEU A 1 259 ? -11.623 12.687 28.929 1.00 97.12 259 LEU A O 1
ATOM 2061 N N . PRO A 1 260 ? -11.778 11.520 27.004 1.00 95.25 260 PRO A N 1
ATOM 2062 C CA . PRO A 1 260 ? -13.163 11.916 26.752 1.00 95.25 260 PRO A CA 1
ATOM 2063 C C . PRO A 1 260 ? -14.130 11.487 27.859 1.00 95.25 260 PRO A C 1
ATOM 2065 O O . PRO A 1 260 ? -15.007 12.267 28.227 1.00 95.25 260 PRO A O 1
ATOM 2068 N N . ALA A 1 261 ? -13.948 10.302 28.458 1.00 97.44 261 ALA A N 1
ATOM 2069 C CA . ALA A 1 261 ? -14.771 9.849 29.586 1.00 97.44 261 ALA A CA 1
ATOM 2070 C C . ALA A 1 261 ? -14.640 10.741 30.834 1.00 97.44 261 ALA A C 1
ATOM 2072 O O . ALA A 1 261 ? -15.524 10.742 31.689 1.00 97.44 261 ALA A O 1
ATOM 2073 N N . GLN A 1 262 ? -13.557 11.513 30.937 1.00 97.88 262 GLN A N 1
ATOM 2074 C CA . GLN A 1 262 ? -13.325 12.487 32.007 1.00 97.88 262 GLN A CA 1
ATOM 2075 C C . GLN A 1 262 ? -13.678 13.924 31.587 1.00 97.88 262 GLN A C 1
ATOM 2077 O O . GLN A 1 262 ? -13.461 14.855 32.360 1.00 97.88 262 GLN A O 1
ATOM 2082 N N . GLY A 1 263 ? -14.195 14.133 30.369 1.00 96.94 263 GLY A N 1
ATOM 2083 C CA . GLY A 1 263 ? -14.431 15.466 29.808 1.00 96.94 263 GLY A CA 1
ATOM 2084 C C . GLY A 1 263 ? -13.144 16.259 29.553 1.00 96.94 263 GLY A C 1
ATOM 2085 O O . GLY A 1 263 ? -13.192 17.484 29.446 1.00 96.94 263 GLY A O 1
ATOM 2086 N N . ILE A 1 264 ? -11.993 15.583 29.480 1.00 96.62 264 ILE A N 1
ATOM 2087 C CA . ILE A 1 264 ? -10.695 16.208 29.224 1.00 96.62 264 ILE A CA 1
ATOM 2088 C C . ILE A 1 264 ? -10.440 16.167 27.712 1.00 96.62 264 ILE A C 1
ATOM 2090 O O . ILE A 1 264 ? -10.495 15.089 27.117 1.00 96.62 264 ILE A O 1
ATOM 2094 N N . PRO A 1 265 ? -10.151 17.309 27.064 1.00 93.62 265 PRO A N 1
ATOM 2095 C CA . PRO A 1 265 ? -9.791 17.309 25.654 1.00 93.62 265 PRO A CA 1
ATOM 2096 C C . PRO A 1 265 ? -8.445 16.610 25.433 1.00 93.62 265 PRO A C 1
ATOM 2098 O O . PRO A 1 265 ? -7.533 16.697 26.261 1.00 93.62 265 PRO A O 1
ATOM 2101 N N . VAL A 1 266 ? -8.304 15.953 24.281 1.00 91.56 266 VAL A N 1
ATOM 2102 C CA . VAL A 1 266 ? -7.012 15.421 23.833 1.00 91.56 266 VAL A CA 1
ATOM 2103 C C . VAL A 1 266 ? -6.008 16.572 23.715 1.00 91.56 266 VAL A C 1
ATOM 2105 O O . VAL A 1 266 ? -6.335 17.654 23.231 1.00 91.56 266 VAL A O 1
ATOM 2108 N N . GLN A 1 267 ? -4.790 16.348 24.208 1.00 89.06 267 GLN A N 1
ATOM 2109 C CA . GLN A 1 267 ? -3.734 17.358 24.248 1.00 89.06 267 GLN A CA 1
ATOM 2110 C C . GLN A 1 267 ? -2.918 17.383 22.949 1.00 89.06 267 GLN A C 1
ATOM 2112 O O . GLN A 1 267 ? -2.682 16.344 22.336 1.00 89.06 267 GLN A O 1
ATOM 2117 N N . GLY A 1 268 ? -2.393 18.563 22.607 1.00 85.75 268 GLY A N 1
ATOM 2118 C CA . GLY A 1 268 ? -1.482 18.751 21.477 1.00 85.75 268 GLY A CA 1
ATOM 2119 C C . GLY A 1 268 ? -2.178 18.787 20.114 1.00 85.75 268 GLY A C 1
ATOM 2120 O O . GLY A 1 268 ? -3.401 18.812 20.017 1.00 85.75 268 GLY A O 1
ATOM 2121 N N . VAL A 1 269 ? -1.368 18.826 19.057 1.00 81.56 269 VAL A N 1
ATOM 2122 C CA . VAL A 1 269 ? -1.818 18.755 17.661 1.00 81.56 269 VAL A CA 1
ATOM 2123 C C . VAL A 1 269 ? -1.106 17.568 17.022 1.00 81.56 269 VAL A C 1
ATOM 2125 O O . VAL A 1 269 ? 0.124 17.525 17.011 1.00 81.56 269 VAL A O 1
ATOM 2128 N N . GLY A 1 270 ? -1.878 16.588 16.555 1.00 78.69 270 GLY A N 1
ATOM 2129 C CA . GLY A 1 270 ? -1.357 15.423 15.839 1.00 78.69 270 GLY A CA 1
ATOM 2130 C C . GLY A 1 270 ? -1.031 15.731 14.376 1.00 78.69 270 GLY A C 1
ATOM 2131 O O . GLY A 1 270 ? -1.224 16.850 13.897 1.00 78.69 270 GLY A O 1
ATOM 2132 N N . ARG A 1 271 ? -0.563 14.715 13.643 1.00 81.38 271 ARG A N 1
ATOM 2133 C CA . ARG A 1 271 ? -0.456 14.785 12.180 1.00 81.38 271 ARG A CA 1
ATOM 2134 C C . ARG A 1 271 ? -1.858 14.993 11.599 1.00 81.38 271 ARG A C 1
ATOM 2136 O O . ARG A 1 271 ? -2.792 14.273 11.950 1.00 81.38 271 ARG A O 1
ATOM 2143 N N . GLU A 1 272 ? -2.021 15.973 10.719 1.00 87.06 272 GLU A N 1
ATOM 2144 C CA . GLU A 1 272 ? -3.279 16.167 9.990 1.00 87.06 272 GLU A CA 1
ATOM 2145 C C . GLU A 1 272 ? -3.178 15.538 8.596 1.00 87.06 272 GLU A C 1
ATOM 2147 O O . GLU A 1 272 ? -2.106 15.595 7.984 1.00 87.06 272 GLU A O 1
ATOM 2152 N N . PRO A 1 273 ? -4.273 14.951 8.087 1.00 90.19 273 PRO A N 1
ATOM 2153 C CA . PRO A 1 273 ? -4.326 14.465 6.715 1.00 90.19 273 PRO A CA 1
ATOM 2154 C C . PRO A 1 273 ? -4.143 15.621 5.718 1.00 90.19 273 PRO A C 1
ATOM 2156 O O . PRO A 1 273 ? -4.488 16.769 5.996 1.00 90.19 273 PRO A O 1
ATOM 2159 N N . TYR A 1 274 ? -3.607 15.299 4.543 1.00 90.19 274 TYR A N 1
ATOM 2160 C CA . TYR A 1 274 ? -3.360 16.198 3.410 1.00 90.19 274 TYR A CA 1
ATOM 2161 C C . TYR A 1 274 ? -2.353 17.332 3.661 1.00 90.19 274 TYR A C 1
ATOM 2163 O O . TYR A 1 274 ? -2.261 18.258 2.852 1.00 90.19 274 TYR A O 1
ATOM 2171 N N . ARG A 1 275 ? -1.573 17.281 4.748 1.00 79.06 275 ARG A N 1
ATOM 2172 C CA . ARG A 1 275 ? -0.471 18.229 4.958 1.00 79.06 275 ARG A CA 1
ATOM 2173 C C . ARG A 1 275 ? 0.716 17.887 4.053 1.00 79.06 275 ARG A C 1
ATOM 2175 O O . ARG A 1 275 ? 1.189 16.754 4.056 1.00 79.06 275 ARG A O 1
ATOM 2182 N N . SER A 1 276 ? 1.166 18.888 3.295 1.00 54.91 276 SER A N 1
ATOM 2183 C CA . SER A 1 276 ? 2.384 18.874 2.472 1.00 54.91 276 SER A CA 1
ATOM 2184 C C . SER A 1 276 ? 3.643 19.122 3.290 1.00 54.91 276 SER A C 1
ATOM 2186 O O . SER A 1 276 ? 3.576 20.052 4.131 1.00 54.91 276 SER A O 1
#

Secondary structure (DSSP, 8-state):
--SEEEE--B--TTS-HHHHHHHHHHHHHHHHHHHHHTT-EEEEE----GGGSSSS----BS--SHHHHHHHHHHHHHTT-TTTEEEEE-HHHHHHTT--HHHHHHHHHHTT-TTSEEEEEE-EEEE-HHHHHHHGGG---SS-SSEETTEE-S-HHHHGGGGHHHHTTEEEE-TTTS---HHHHHTTSB--HHHHHHHHHHHS---GGGS-EEE----HHHHSS-HHHHHHHHHHHHHHHHHHHHHHHHHHHIIIIIHHHTTPPPPS--PPTT--

Sequence (276 aa):
GVPAVCGFVGRNQQLSMDQNLQDFEDSFVPLLAEARARDLQYRVEQCPMPGWTTGDNFHNNIGYTPGTWIALHRICERHGVGEQFRIHYDPSHAVLMGQDTRSIFQLLRDEGYAFLVAGFHVKGQVVDSRGVSAWGYGGQSVERGDWKDGEPSREPAEQGMAWKKQSVFCEHELPGTARHDPLAYLQNRSVDWLDHQLAARELLELDVPNTPLIVEHEYGPARVQERESLLPILKGSIAFTRRIDEAAACMYALQQQVLPAQGIPVQGVGREPYRS